Protein AF-A0A970WS02-F1 (afdb_monomer_lite)

pLDDT: mean 88.65, std 15.15, range [30.95, 98.5]

Structure (mmCIF, N/CA/C/O backbone):
data_AF-A0A970WS02-F1
#
_entry.id   AF-A0A970WS02-F1
#
loop_
_atom_site.group_PDB
_atom_site.id
_atom_site.type_symbol
_atom_site.label_atom_id
_atom_site.label_alt_id
_atom_site.label_comp_id
_atom_site.label_asym_id
_atom_site.label_entity_id
_atom_site.label_seq_id
_atom_site.pdbx_PDB_ins_code
_atom_site.Cartn_x
_atom_site.Cartn_y
_atom_site.Cartn_z
_atom_site.occupancy
_atom_site.B_iso_or_equiv
_atom_site.auth_seq_id
_atom_site.auth_comp_id
_atom_site.auth_asym_id
_atom_site.auth_atom_id
_atom_site.pdbx_PDB_model_num
ATOM 1 N N . MET A 1 1 ? -17.802 74.915 46.750 1.00 38.34 1 MET A N 1
ATOM 2 C CA . MET A 1 1 ? -18.666 73.767 47.104 1.00 38.34 1 MET A CA 1
ATOM 3 C C . MET A 1 1 ? -19.273 73.270 45.808 1.00 38.34 1 MET A C 1
ATOM 5 O O . MET A 1 1 ? -19.799 74.114 45.092 1.00 38.34 1 MET A O 1
ATOM 9 N N . SER A 1 2 ? -19.144 71.961 45.538 1.00 33.47 2 SER A N 1
ATOM 10 C CA . SER A 1 2 ? -19.382 71.282 44.240 1.00 33.47 2 SER A CA 1
ATOM 11 C C . SER A 1 2 ? -18.296 71.628 43.207 1.00 33.47 2 SER A C 1
ATOM 13 O O . SER A 1 2 ? -17.908 72.787 43.139 1.00 33.47 2 SER A O 1
ATOM 15 N N . THR A 1 3 ? -17.687 70.744 42.420 1.00 33.03 3 THR A N 1
ATOM 16 C CA . THR A 1 3 ? -17.730 69.300 42.091 1.00 33.03 3 THR A CA 1
ATOM 17 C C . THR A 1 3 ? -16.251 68.905 41.815 1.00 33.03 3 THR A C 1
ATOM 19 O O . THR A 1 3 ? -15.410 69.791 41.722 1.00 33.03 3 THR A O 1
ATOM 22 N N . GLU A 1 4 ? -15.736 67.679 41.825 1.00 31.67 4 GLU A N 1
ATOM 23 C CA . GLU A 1 4 ? -16.070 66.444 41.115 1.00 31.67 4 GLU A CA 1
ATOM 24 C C . GLU A 1 4 ? -15.105 65.387 41.692 1.00 31.67 4 GLU A C 1
ATOM 26 O O . GLU A 1 4 ? -13.909 65.648 41.813 1.00 31.67 4 GLU A O 1
ATOM 31 N N . ASN A 1 5 ? -15.611 64.221 42.093 1.00 33.34 5 ASN A N 1
ATOM 32 C CA . ASN A 1 5 ? -14.784 63.107 42.552 1.00 33.34 5 ASN A CA 1
ATOM 33 C C . ASN A 1 5 ? -14.716 62.104 41.394 1.00 33.34 5 ASN A C 1
ATOM 35 O O . ASN A 1 5 ? -15.700 61.417 41.113 1.00 33.34 5 ASN A O 1
ATOM 39 N N . GLU A 1 6 ? -13.591 62.085 40.682 1.00 33.50 6 GLU A N 1
ATOM 40 C CA . GLU A 1 6 ? -13.318 61.150 39.591 1.00 33.50 6 GLU A CA 1
ATOM 41 C C . GLU A 1 6 ? -13.216 59.721 40.142 1.00 33.50 6 GLU A C 1
ATOM 43 O O . GLU A 1 6 ? -12.263 59.340 40.823 1.00 33.50 6 GLU A O 1
ATOM 48 N N . VAL A 1 7 ? -14.228 58.912 39.830 1.00 41.19 7 VAL A N 1
ATOM 49 C CA . VAL A 1 7 ? -14.202 57.457 39.982 1.00 41.19 7 VAL A CA 1
ATOM 50 C C . VAL A 1 7 ? -13.336 56.899 38.853 1.00 41.19 7 VAL A C 1
ATOM 52 O O . VAL A 1 7 ? -13.828 56.600 37.766 1.00 41.19 7 VAL A O 1
ATOM 55 N N . SER A 1 8 ? -12.032 56.768 39.099 1.00 32.53 8 SER A N 1
ATOM 56 C CA . SER A 1 8 ? -11.153 56.030 38.191 1.00 32.53 8 SER A CA 1
ATOM 57 C C . SER A 1 8 ? -11.330 54.532 38.435 1.00 32.53 8 SER A C 1
ATOM 59 O O . SER A 1 8 ? -10.834 53.953 39.401 1.00 32.53 8 SER A O 1
ATOM 61 N N . THR A 1 9 ? -12.145 53.937 37.568 1.00 35.31 9 THR A N 1
ATOM 62 C CA . THR A 1 9 ? -12.425 52.506 37.477 1.00 35.31 9 THR A CA 1
ATOM 63 C C . THR A 1 9 ? -11.183 51.808 36.932 1.00 35.31 9 THR A C 1
ATOM 65 O O . THR A 1 9 ? -10.916 51.847 35.732 1.00 35.31 9 THR A O 1
ATOM 68 N N . THR A 1 10 ? -10.404 51.174 37.808 1.00 33.91 10 THR A N 1
ATOM 69 C CA . THR A 1 10 ? -9.276 50.331 37.406 1.00 33.91 10 THR A CA 1
ATOM 70 C C . THR A 1 10 ? -9.821 49.067 36.743 1.00 33.91 10 THR A C 1
ATOM 72 O O . THR A 1 10 ? -10.244 48.127 37.415 1.00 33.91 10 THR A O 1
ATOM 75 N N . ALA A 1 11 ? -9.855 49.053 35.411 1.00 36.38 11 ALA A N 1
ATOM 76 C CA . ALA A 1 11 ? -10.110 47.855 34.627 1.00 36.38 11 ALA A CA 1
ATOM 77 C C . ALA A 1 11 ? -8.977 46.847 34.886 1.00 36.38 11 ALA A C 1
ATOM 79 O O . ALA A 1 11 ? -7.859 47.008 34.399 1.00 36.38 11 ALA A O 1
ATOM 80 N N . VAL A 1 12 ? -9.256 45.836 35.711 1.00 43.62 12 VAL A N 1
ATOM 81 C CA . VAL A 1 12 ? -8.366 44.695 35.941 1.00 43.62 12 VAL A CA 1
ATOM 82 C C . VAL A 1 12 ? -8.321 43.895 34.641 1.00 43.62 12 VAL A C 1
ATOM 84 O O . VAL A 1 12 ? -9.313 43.286 34.247 1.00 43.62 12 VAL A O 1
ATOM 87 N N . LEU A 1 13 ? -7.184 43.958 33.947 1.00 41.69 13 LEU A N 1
ATOM 88 C CA . LEU A 1 13 ? -6.866 43.085 32.818 1.00 41.69 13 LEU A CA 1
ATOM 89 C C . LEU A 1 13 ? -7.064 41.618 33.249 1.00 41.69 13 LEU A C 1
ATOM 91 O O . LEU A 1 13 ? -6.634 4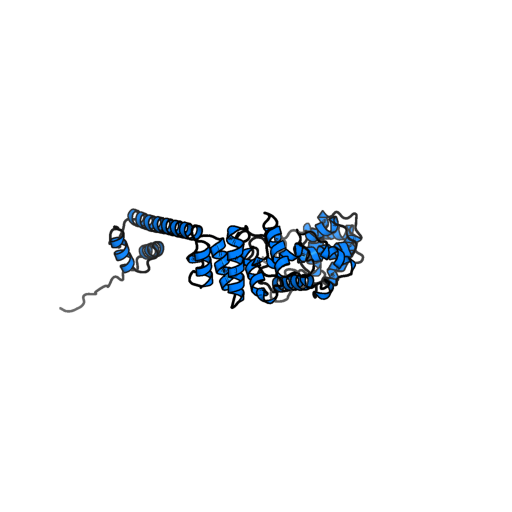1.273 34.353 1.00 41.69 13 LEU A O 1
ATOM 95 N N . PRO A 1 14 ? -7.698 40.760 32.429 1.00 49.62 14 PRO A N 1
ATOM 96 C CA . PRO A 1 14 ? -7.821 39.341 32.739 1.00 49.62 14 PRO A CA 1
ATOM 97 C C . PRO A 1 14 ? -6.433 38.747 32.985 1.00 49.62 14 PRO A C 1
ATOM 99 O O . PRO A 1 14 ? -5.504 38.964 32.206 1.00 49.62 14 PRO A O 1
ATOM 102 N N . ASP A 1 15 ? -6.286 38.056 34.111 1.00 69.50 15 ASP A N 1
ATOM 103 C CA . ASP A 1 15 ? -5.044 37.435 34.558 1.00 69.50 15 ASP A CA 1
ATOM 104 C C . ASP A 1 15 ? -4.675 36.301 33.582 1.00 69.50 15 ASP A C 1
ATOM 106 O O . ASP A 1 15 ? -5.146 35.173 33.715 1.00 69.50 15 ASP A O 1
ATOM 110 N N . LEU A 1 16 ? -3.887 36.617 32.548 1.00 74.94 16 LEU A N 1
ATOM 111 C CA . LEU A 1 16 ? -3.537 35.713 31.441 1.00 74.94 16 LEU A CA 1
ATOM 112 C C . LEU A 1 16 ? -2.953 34.377 31.948 1.00 74.94 16 LEU A C 1
ATOM 114 O O . LEU A 1 16 ? -3.230 33.312 31.402 1.00 74.94 16 LEU A O 1
ATOM 118 N N . GLU A 1 17 ? -2.207 34.416 33.059 1.00 78.50 17 GLU A N 1
ATOM 119 C CA . GLU A 1 17 ? -1.675 33.219 33.721 1.00 78.50 17 GLU A CA 1
ATOM 120 C C . GLU A 1 17 ? -2.767 32.320 34.318 1.00 78.50 17 GLU A C 1
ATOM 122 O O . GLU A 1 17 ? -2.611 31.095 34.395 1.00 78.50 17 GLU A O 1
ATOM 127 N N . LEU A 1 18 ? -3.862 32.913 34.802 1.00 81.25 18 LEU A N 1
ATOM 128 C CA . LEU A 1 18 ? -5.008 32.169 35.306 1.00 81.25 18 LEU A CA 1
ATOM 129 C C . LEU A 1 18 ? -5.745 31.503 34.146 1.00 81.25 18 LEU A C 1
ATOM 131 O O . LEU A 1 18 ? -6.070 30.327 34.262 1.00 81.25 18 LEU A O 1
ATOM 135 N N . GLU A 1 19 ? -5.946 32.199 33.027 1.00 83.81 19 GLU A N 1
ATOM 136 C CA . GLU A 1 19 ? -6.573 31.632 31.825 1.00 83.81 19 GLU A CA 1
ATOM 137 C C . GLU A 1 19 ? -5.774 30.444 31.264 1.00 83.81 19 GLU A C 1
ATOM 139 O O . GLU A 1 19 ? -6.343 29.376 31.018 1.00 83.81 19 GLU A O 1
ATOM 144 N N . GLU A 1 20 ? -4.447 30.564 31.163 1.00 84.75 20 GLU A N 1
ATOM 145 C CA . GLU A 1 20 ? -3.571 29.452 30.767 1.00 84.75 20 GLU A CA 1
ATOM 146 C C . GLU A 1 20 ? -3.665 28.261 31.736 1.00 84.75 20 GLU A C 1
ATOM 148 O O . GLU A 1 20 ? -3.685 27.093 31.325 1.00 84.75 20 GLU A O 1
ATOM 153 N N . HIS A 1 21 ? -3.755 28.530 33.043 1.00 86.94 21 HIS A N 1
ATOM 154 C CA . HIS A 1 21 ? -3.923 27.483 34.050 1.00 86.94 21 HIS A CA 1
ATOM 155 C C . HIS A 1 21 ? -5.283 26.790 33.928 1.00 86.94 21 HIS A C 1
ATOM 157 O O . HIS A 1 21 ? -5.325 25.557 33.916 1.00 86.94 21 HIS A O 1
ATOM 163 N N . LEU A 1 22 ? -6.374 27.546 33.776 1.00 87.62 22 LEU A N 1
ATOM 164 C CA . LEU A 1 22 ? -7.725 27.018 33.552 1.00 87.62 22 LEU A CA 1
ATOM 165 C C . LEU A 1 22 ? -7.759 26.102 32.323 1.00 87.62 22 LEU A C 1
ATOM 167 O O . LEU A 1 22 ? -8.179 24.943 32.428 1.00 87.62 22 LEU A O 1
ATOM 171 N N . ALA A 1 23 ? -7.194 26.564 31.205 1.00 86.94 23 ALA A N 1
ATOM 172 C CA . ALA A 1 23 ? -7.066 25.778 29.984 1.00 86.94 23 ALA A CA 1
ATOM 173 C C . ALA A 1 23 ? -6.269 24.481 30.217 1.00 86.94 23 ALA A C 1
ATOM 175 O O . ALA A 1 23 ? -6.668 23.409 29.756 1.00 86.94 23 ALA A O 1
ATOM 176 N N . SER A 1 24 ? -5.189 24.525 31.009 1.00 85.56 24 SER A N 1
ATOM 177 C CA . SER A 1 24 ? -4.391 23.332 31.336 1.00 85.56 24 SER A CA 1
ATOM 178 C C . SER A 1 24 ? -5.179 22.268 32.122 1.00 85.56 24 SER A C 1
ATOM 180 O O . SER A 1 24 ? -4.983 21.059 31.922 1.00 85.56 24 SER A O 1
ATOM 182 N N . LEU A 1 25 ? -6.119 22.698 32.971 1.00 86.75 25 LEU A N 1
ATOM 183 C CA . LEU A 1 25 ? -7.031 21.821 33.708 1.00 86.75 25 LEU A CA 1
ATOM 184 C C . LEU A 1 25 ? -8.198 21.328 32.831 1.00 86.75 25 LEU A C 1
ATOM 186 O O . LEU A 1 25 ? -8.799 20.297 33.142 1.00 86.75 25 LEU A O 1
ATOM 190 N N . GLY A 1 26 ? -8.443 21.980 31.689 1.00 84.88 26 GLY A N 1
ATOM 191 C CA . GLY A 1 26 ? -9.572 21.723 30.791 1.00 84.88 26 GLY A CA 1
ATOM 192 C C . GLY A 1 26 ? -10.861 22.406 31.248 1.00 84.88 26 GLY A C 1
ATOM 193 O O . GLY A 1 26 ? -11.935 21.843 31.059 1.00 84.88 26 GLY A O 1
ATOM 194 N N . LEU A 1 27 ? -10.743 23.561 31.904 1.00 89.00 27 LEU A N 1
ATOM 195 C CA . LEU A 1 27 ? -11.852 24.374 32.400 1.00 89.00 27 LEU A CA 1
ATOM 196 C C . LEU A 1 27 ? -11.889 25.684 31.613 1.00 89.00 27 LEU A C 1
ATOM 198 O O . LEU A 1 27 ? -10.837 26.221 31.268 1.00 89.00 27 LEU A O 1
ATOM 202 N N . ALA A 1 28 ? -13.086 26.184 31.324 1.00 84.25 28 ALA A N 1
ATOM 203 C CA . ALA A 1 28 ? -13.278 27.384 30.519 1.00 84.25 28 ALA A CA 1
ATOM 204 C C . ALA A 1 28 ? -13.518 28.631 31.378 1.00 84.25 28 ALA A C 1
ATOM 206 O O . ALA A 1 28 ? -13.227 29.740 30.937 1.00 84.25 28 ALA A O 1
ATOM 207 N N . THR A 1 29 ? -14.038 28.470 32.600 1.00 88.25 29 THR A N 1
ATOM 208 C CA . THR A 1 29 ? -14.418 29.604 33.454 1.00 88.25 29 THR A CA 1
ATOM 209 C C . THR A 1 29 ? -13.832 29.521 34.864 1.00 88.25 29 THR A C 1
ATOM 211 O O . THR A 1 29 ? -13.531 28.450 35.400 1.00 88.25 29 THR A O 1
ATOM 214 N N . VAL A 1 30 ? -13.690 30.684 35.507 1.00 85.31 30 VAL A N 1
ATOM 215 C CA . VAL A 1 30 ? -13.264 30.778 36.915 1.00 85.31 30 VAL A CA 1
ATOM 216 C C . VAL A 1 30 ? -14.296 30.120 37.842 1.00 85.31 30 VAL A C 1
ATOM 218 O O . VAL A 1 30 ? -13.933 29.487 38.833 1.00 85.31 30 VAL A O 1
ATOM 221 N N . GLU A 1 31 ? -15.581 30.206 37.502 1.00 85.69 31 GLU A N 1
ATOM 222 C CA . GLU A 1 31 ? -16.678 29.564 38.233 1.00 85.69 31 GLU A CA 1
ATOM 223 C C . GLU A 1 31 ? -16.537 28.035 38.218 1.00 85.69 31 GLU A C 1
ATOM 225 O O . GLU A 1 31 ? -16.540 27.403 39.279 1.00 85.69 31 GLU A O 1
ATOM 230 N N . GLU A 1 32 ? -16.287 27.441 37.046 1.00 87.31 32 GLU A N 1
ATOM 231 C CA . GLU A 1 32 ? -15.987 26.009 36.908 1.00 87.31 32 GLU A CA 1
ATOM 232 C C . GLU A 1 32 ? -14.773 25.597 37.741 1.00 87.31 32 GLU A C 1
ATOM 234 O O . GLU A 1 32 ? -14.774 24.546 38.385 1.00 87.31 32 GLU A O 1
ATOM 239 N N . TYR A 1 33 ? -13.745 26.439 37.778 1.00 87.31 33 TYR A N 1
ATOM 240 C CA . TYR A 1 33 ? -12.536 26.185 38.547 1.00 87.31 33 TYR A CA 1
ATOM 241 C C . TYR A 1 33 ? -12.726 26.250 40.052 1.00 87.31 33 TYR A C 1
ATOM 243 O O . TYR A 1 33 ? -12.229 25.371 40.759 1.00 87.31 33 TYR A O 1
ATOM 251 N N . THR A 1 34 ? -13.474 27.225 40.564 1.00 87.19 34 THR A N 1
ATOM 252 C CA . THR A 1 34 ? -13.791 27.276 41.998 1.00 87.19 34 THR A CA 1
ATOM 253 C C . THR A 1 34 ? -14.608 26.057 42.429 1.00 87.19 34 THR A C 1
ATOM 255 O O . THR A 1 34 ? -14.277 25.428 43.440 1.00 87.19 34 THR A O 1
ATOM 258 N N . ALA A 1 35 ? -15.596 25.647 41.625 1.00 88.44 35 ALA A N 1
ATOM 259 C CA . ALA A 1 35 ? -16.383 24.439 41.858 1.00 88.44 35 ALA A CA 1
ATOM 260 C C . ALA A 1 35 ? -15.527 23.160 41.788 1.00 88.44 35 ALA A C 1
ATOM 262 O O . ALA A 1 35 ? -15.639 22.280 42.648 1.00 88.44 35 ALA A O 1
ATOM 263 N N . TRP A 1 36 ? -14.631 23.064 40.802 1.00 91.06 36 TRP A N 1
ATOM 264 C CA . TRP A 1 36 ? -13.692 21.953 40.650 1.00 91.06 36 TRP A CA 1
ATOM 265 C C . TRP A 1 36 ? -12.744 21.848 41.851 1.00 91.06 36 TRP A C 1
ATOM 267 O O . TRP A 1 36 ? -12.572 20.765 42.415 1.00 91.06 36 TRP A O 1
ATOM 277 N N . CYS A 1 37 ? -12.191 22.974 42.305 1.00 89.12 37 CYS A N 1
ATOM 278 C CA . CYS A 1 37 ? -11.323 23.018 43.477 1.00 89.12 37 CYS A CA 1
ATOM 279 C C . CYS A 1 37 ? -12.050 22.538 44.734 1.00 89.12 37 CYS A C 1
ATOM 281 O O . CYS A 1 37 ? -11.538 21.662 45.430 1.00 89.12 37 CYS A O 1
ATOM 283 N N . ALA A 1 38 ? -13.264 23.042 44.981 1.00 89.19 38 ALA A N 1
ATOM 284 C CA . ALA A 1 38 ? -14.087 22.625 46.114 1.00 89.19 38 ALA A CA 1
ATOM 285 C C . ALA A 1 38 ? -14.382 21.115 46.085 1.00 89.19 38 ALA A C 1
ATOM 287 O O . ALA A 1 38 ? -14.258 20.433 47.101 1.00 89.19 38 ALA A 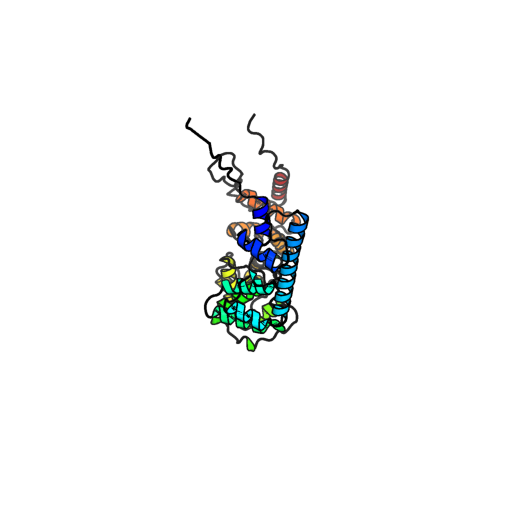O 1
ATOM 288 N N . LYS A 1 39 ? -14.709 20.573 44.905 1.00 90.38 39 LYS A N 1
ATOM 289 C CA . LYS A 1 39 ? -15.007 19.148 44.709 1.00 90.38 39 LYS A CA 1
ATOM 290 C C . LYS A 1 39 ? -13.797 18.237 44.935 1.00 90.38 39 LYS A C 1
ATOM 292 O O . LYS A 1 39 ? -13.963 17.107 45.389 1.00 90.38 39 LYS A O 1
ATOM 297 N N . HIS A 1 40 ? -12.597 18.705 44.601 1.00 85.62 40 HIS A N 1
ATOM 298 C CA . HIS A 1 40 ? -11.368 17.908 44.641 1.00 85.62 40 HIS A CA 1
ATOM 299 C C . HIS A 1 40 ? -10.459 18.221 45.841 1.00 85.62 40 HIS A C 1
ATOM 301 O O . HIS A 1 40 ? -9.367 17.664 45.938 1.00 85.62 40 HIS A O 1
ATOM 307 N N . GLY A 1 41 ? -10.925 19.054 46.780 1.00 87.88 41 GLY A N 1
ATOM 308 C CA . GLY A 1 41 ? -10.222 19.361 48.030 1.00 87.88 41 GLY A CA 1
ATOM 309 C C . GLY A 1 41 ? -9.080 20.372 47.887 1.00 87.88 41 GLY A C 1
ATOM 310 O O . GLY A 1 41 ? -8.194 20.415 48.739 1.00 87.88 41 GLY A O 1
ATOM 311 N N . PHE A 1 42 ? -9.081 21.177 46.823 1.00 89.75 42 PHE A N 1
ATOM 312 C CA . PHE A 1 42 ? -8.147 22.287 46.627 1.00 89.75 42 PHE A CA 1
ATOM 313 C C . PHE A 1 42 ? -8.739 23.606 47.144 1.00 89.75 42 PHE A C 1
ATOM 315 O O . PHE A 1 42 ? -9.953 23.765 47.259 1.00 89.75 42 PHE A O 1
ATOM 322 N N . SER A 1 43 ? -7.875 24.585 47.429 1.00 85.75 43 SER A N 1
ATOM 323 C CA . SER A 1 43 ? -8.307 25.944 47.791 1.00 85.75 43 SER A CA 1
ATOM 324 C C . SER A 1 43 ? -9.191 26.548 46.693 1.00 85.75 43 SER A C 1
ATOM 326 O O . SER A 1 43 ? -8.885 26.407 45.513 1.00 85.75 43 SER A O 1
ATOM 328 N N . THR A 1 44 ? -10.261 27.250 47.060 1.00 85.69 44 THR A N 1
ATOM 329 C CA . THR A 1 44 ? -11.182 27.905 46.112 1.00 85.69 44 THR A CA 1
ATOM 330 C C . THR A 1 44 ? -10.738 29.309 45.696 1.00 85.69 44 THR A C 1
ATOM 332 O O . THR A 1 44 ? -11.400 29.941 44.882 1.00 85.69 44 THR A O 1
ATOM 335 N N . ARG A 1 45 ? -9.623 29.823 46.234 1.00 82.38 45 ARG A N 1
ATOM 336 C CA . ARG A 1 45 ? -9.094 31.151 45.873 1.00 82.38 45 ARG A CA 1
ATOM 337 C C . ARG A 1 45 ? -8.538 31.148 44.444 1.00 82.38 45 ARG A C 1
ATOM 339 O O . ARG A 1 45 ? -7.842 30.206 44.074 1.00 82.38 45 ARG A O 1
ATOM 346 N N . ALA A 1 46 ? -8.806 32.204 43.673 1.00 72.31 46 ALA A N 1
ATOM 347 C CA . ALA A 1 46 ? -8.268 32.371 42.317 1.00 72.31 46 ALA A CA 1
ATOM 348 C C . ALA A 1 46 ? -6.743 32.602 42.329 1.00 72.31 46 ALA A C 1
ATOM 350 O O . ALA A 1 46 ? -6.001 31.980 41.565 1.00 72.31 46 ALA A O 1
ATOM 351 N N . GLU A 1 47 ? -6.267 33.410 43.278 1.00 77.12 47 GLU A N 1
ATOM 352 C CA . GLU A 1 47 ? -4.843 33.606 43.542 1.00 77.12 47 GLU A CA 1
ATOM 353 C C . GLU A 1 47 ? -4.273 32.416 44.322 1.00 77.12 47 GLU A C 1
ATOM 355 O O . GLU A 1 47 ? -4.600 32.181 45.492 1.00 77.12 47 GLU A O 1
ATOM 360 N N . LYS A 1 48 ? -3.398 31.649 43.668 1.00 81.19 48 LYS A N 1
ATOM 361 C CA . LYS A 1 48 ? -2.709 30.502 44.265 1.00 81.19 48 LYS A CA 1
ATOM 362 C C . LYS A 1 48 ? -1.219 30.593 44.039 1.00 81.19 48 LYS A C 1
ATOM 364 O O . LYS A 1 48 ? -0.755 31.052 42.999 1.00 81.19 48 LYS A O 1
ATOM 369 N N . ARG A 1 49 ? -0.461 30.067 45.000 1.00 84.50 49 ARG A N 1
ATOM 370 C CA . ARG A 1 49 ? 0.977 29.886 44.822 1.00 84.50 49 ARG A CA 1
ATOM 371 C C . ARG A 1 49 ? 1.218 28.888 43.695 1.00 84.50 49 ARG A C 1
ATOM 373 O O . ARG A 1 49 ? 0.486 27.908 43.551 1.00 84.50 49 ARG A O 1
ATOM 380 N N . TRP A 1 50 ? 2.305 29.094 42.960 1.00 81.88 50 TRP A N 1
ATOM 381 C CA . TRP A 1 50 ? 2.741 28.207 41.880 1.00 81.88 50 TRP A CA 1
ATOM 382 C C . TRP A 1 50 ? 2.730 26.717 42.276 1.00 81.88 50 TRP A C 1
ATOM 384 O O . TRP A 1 50 ? 2.282 25.873 41.504 1.00 81.88 50 TRP A O 1
ATOM 394 N N . LEU A 1 51 ? 3.144 26.391 43.508 1.00 84.75 51 LEU A N 1
ATOM 395 C CA . LEU A 1 51 ? 3.173 25.013 44.009 1.00 84.75 51 LEU A CA 1
ATOM 396 C C . LEU A 1 51 ? 1.776 24.368 44.070 1.00 84.75 51 LEU A C 1
ATOM 398 O O . LEU A 1 51 ? 1.642 23.174 43.804 1.00 84.75 51 LEU A O 1
ATOM 402 N N . ASP A 1 52 ? 0.737 25.138 44.392 1.00 85.06 52 ASP A N 1
ATOM 403 C CA . ASP A 1 52 ? -0.637 24.637 44.453 1.00 85.06 52 ASP A CA 1
ATOM 404 C C . ASP A 1 52 ? -1.203 24.437 43.038 1.00 85.06 52 ASP A C 1
ATOM 406 O O . ASP A 1 52 ? -1.717 23.357 42.743 1.00 85.06 52 ASP A O 1
ATOM 410 N N . ARG A 1 53 ? -0.950 25.379 42.111 1.00 86.56 53 ARG A N 1
ATOM 411 C CA . ARG A 1 53 ? -1.248 25.200 40.673 1.00 86.56 53 ARG A CA 1
ATOM 412 C C . ARG A 1 53 ? -0.528 23.968 40.089 1.00 86.56 53 ARG A C 1
ATOM 414 O O . ARG A 1 53 ? -1.078 23.250 39.256 1.00 86.56 53 ARG A O 1
ATOM 421 N N . CYS A 1 54 ? 0.697 23.663 40.529 1.00 85.12 54 CYS A N 1
ATOM 422 C CA . CYS A 1 54 ? 1.412 22.435 40.149 1.00 85.12 54 CYS A CA 1
ATOM 423 C C . CYS A 1 54 ? 0.733 21.157 40.664 1.00 85.12 54 CYS A C 1
ATOM 425 O O . CYS A 1 54 ? 0.622 20.190 39.910 1.00 85.12 54 CYS A O 1
ATOM 427 N N . LYS A 1 55 ? 0.249 21.139 41.914 1.00 88.19 55 LYS A N 1
ATOM 428 C CA . LYS A 1 55 ? -0.494 19.991 42.469 1.00 88.19 55 LYS A CA 1
ATOM 429 C C . LYS A 1 55 ? -1.803 19.744 41.725 1.00 88.19 55 LYS A C 1
ATOM 431 O O . LYS A 1 55 ? -2.149 18.594 41.480 1.00 88.19 55 LYS A O 1
ATOM 436 N N . GLU A 1 56 ? -2.499 20.805 41.335 1.00 91.62 56 GLU A N 1
ATOM 437 C CA . GLU A 1 56 ? -3.744 20.723 40.562 1.00 91.62 56 GLU A CA 1
ATOM 438 C C . GLU A 1 56 ? -3.503 20.139 39.171 1.00 91.62 56 GLU A C 1
ATOM 440 O O . GLU A 1 56 ? -4.162 19.172 38.784 1.00 91.62 56 GLU A O 1
ATOM 445 N N . ARG A 1 57 ? -2.488 20.644 38.456 1.00 89.25 57 ARG A N 1
ATOM 446 C CA . ARG A 1 57 ? -2.062 20.088 37.162 1.00 89.25 57 ARG A CA 1
ATOM 447 C C . ARG A 1 57 ? -1.655 18.622 37.288 1.00 89.25 57 ARG A C 1
ATOM 449 O O . ARG A 1 57 ? -2.058 17.798 36.470 1.00 89.25 57 ARG A O 1
ATOM 456 N N . TYR A 1 58 ? -0.916 18.272 38.342 1.00 89.12 58 TYR A N 1
ATOM 457 C CA . TYR A 1 58 ? -0.542 16.888 38.627 1.00 89.12 58 TYR A CA 1
ATOM 458 C C . TYR A 1 58 ? -1.759 15.998 38.905 1.00 89.12 58 TYR A C 1
ATOM 460 O O . TYR A 1 58 ? -1.825 14.876 38.404 1.00 89.12 58 TYR A O 1
ATOM 468 N N . TYR A 1 59 ? -2.741 16.492 39.662 1.00 91.00 59 TYR A N 1
ATOM 469 C CA . TYR A 1 59 ? -3.982 15.777 39.942 1.00 91.00 59 TYR A CA 1
ATOM 470 C C . TYR A 1 59 ? -4.771 15.508 38.658 1.00 91.00 59 TYR A C 1
ATOM 472 O O . TYR A 1 59 ? -5.117 14.357 38.390 1.00 91.00 59 TYR A O 1
ATOM 480 N N . VAL A 1 60 ? -4.987 16.529 37.820 1.00 88.94 60 VAL A N 1
ATOM 481 C CA . VAL A 1 60 ? -5.656 16.366 36.519 1.00 88.94 60 VAL A CA 1
ATOM 482 C C . VAL A 1 60 ? -4.890 15.385 35.635 1.00 88.94 60 VAL A C 1
ATOM 484 O O . VAL A 1 60 ? -5.495 14.470 35.076 1.00 88.94 60 VAL A O 1
ATOM 487 N N . ALA A 1 61 ? -3.563 15.507 35.552 1.00 85.50 61 ALA A N 1
ATOM 488 C CA . ALA A 1 61 ? -2.730 14.591 34.779 1.00 85.50 61 ALA A CA 1
ATOM 489 C C . ALA A 1 61 ? -2.851 13.140 35.281 1.00 85.50 61 ALA A C 1
ATOM 491 O O . ALA A 1 61 ? -3.100 12.236 34.483 1.00 85.50 61 ALA A O 1
ATOM 492 N N . GLN A 1 62 ? -2.759 12.900 36.595 1.00 88.38 62 GLN A N 1
ATOM 493 C CA . GLN A 1 62 ? -2.946 11.567 37.179 1.00 88.38 62 GLN A CA 1
ATOM 494 C C . GLN A 1 62 ? -4.342 11.003 36.909 1.00 88.38 62 GLN A C 1
ATOM 496 O O . GLN A 1 62 ? -4.468 9.828 36.558 1.00 88.38 62 GLN A O 1
ATOM 501 N N . HIS A 1 63 ? -5.388 11.815 37.061 1.00 86.44 63 HIS A N 1
ATOM 502 C CA . HIS A 1 63 ? -6.757 11.396 36.786 1.00 86.44 63 HIS A CA 1
ATOM 503 C C . HIS A 1 63 ? -6.955 11.051 35.306 1.00 86.44 63 HIS A C 1
ATOM 505 O O . HIS A 1 63 ? -7.515 9.993 35.015 1.00 86.44 63 HIS A O 1
ATOM 511 N N . ARG A 1 64 ? -6.418 11.856 34.377 1.00 86.25 64 ARG A N 1
ATOM 512 C CA . ARG A 1 64 ? -6.419 11.560 32.934 1.00 86.25 64 ARG A CA 1
ATOM 513 C C . ARG A 1 64 ? -5.683 10.252 32.632 1.00 86.25 64 ARG A C 1
ATOM 515 O O . ARG A 1 64 ? -6.217 9.410 31.915 1.00 86.25 64 ARG A O 1
ATOM 522 N N . ILE A 1 65 ? -4.504 10.028 33.220 1.00 82.50 65 ILE A N 1
ATOM 523 C CA . ILE A 1 65 ? -3.740 8.779 33.049 1.00 82.50 65 ILE A CA 1
ATOM 524 C C . ILE A 1 65 ? -4.538 7.576 33.570 1.00 82.50 65 ILE A C 1
ATOM 526 O O . ILE A 1 65 ? -4.668 6.576 32.865 1.00 82.50 65 ILE A O 1
ATOM 530 N N . ARG A 1 66 ? -5.111 7.662 34.779 1.00 88.38 66 ARG A N 1
ATOM 531 C CA . ARG A 1 66 ? -5.928 6.583 35.364 1.00 88.38 66 ARG A CA 1
ATOM 532 C C . ARG A 1 66 ? -7.170 6.288 34.527 1.00 88.38 66 ARG A C 1
ATOM 534 O O . ARG A 1 66 ? -7.461 5.117 34.295 1.00 88.38 66 ARG A O 1
ATOM 541 N N . ALA A 1 67 ? -7.863 7.322 34.053 1.00 85.38 67 ALA A N 1
ATOM 542 C CA . ALA A 1 67 ? -9.015 7.178 33.170 1.00 85.38 67 ALA A CA 1
ATOM 543 C C . ALA A 1 67 ? -8.622 6.483 31.857 1.00 85.38 67 ALA A C 1
ATOM 545 O O . ALA A 1 67 ? -9.228 5.474 31.504 1.00 85.38 67 ALA A O 1
ATOM 546 N N . ARG A 1 68 ? -7.539 6.921 31.194 1.00 86.44 68 ARG A N 1
ATOM 547 C CA . ARG A 1 68 ? -7.036 6.269 29.970 1.00 86.44 68 ARG A CA 1
ATOM 548 C C . ARG A 1 68 ? -6.625 4.814 30.208 1.00 86.44 68 ARG A C 1
ATOM 550 O O . ARG A 1 68 ? -6.941 3.951 29.395 1.00 86.44 68 ARG A O 1
ATOM 557 N N . LEU A 1 69 ? -5.967 4.504 31.328 1.00 86.62 69 LEU A N 1
ATOM 558 C CA . LEU A 1 69 ? -5.623 3.121 31.688 1.00 86.62 69 LEU A CA 1
ATOM 559 C C . LEU A 1 69 ? -6.870 2.256 31.922 1.00 86.62 69 LEU A C 1
ATOM 561 O O . LEU A 1 69 ? -6.891 1.090 31.521 1.00 86.62 69 LEU A O 1
ATOM 565 N N . ALA A 1 70 ? -7.910 2.809 32.550 1.00 86.25 70 ALA A N 1
ATOM 566 C CA . ALA A 1 70 ? -9.181 2.121 32.748 1.00 86.25 70 ALA A CA 1
ATOM 567 C C . ALA A 1 70 ? -9.898 1.856 31.413 1.00 86.25 70 ALA A C 1
ATOM 569 O O . ALA A 1 70 ? -10.305 0.714 31.182 1.00 86.25 70 ALA A O 1
ATOM 570 N N . CYS A 1 71 ? -9.969 2.851 30.516 1.00 86.25 71 CYS A N 1
ATOM 571 C CA . CYS A 1 71 ? -10.502 2.689 29.158 1.00 86.25 71 CYS A CA 1
ATOM 572 C C . CYS A 1 71 ? -9.755 1.586 28.407 1.00 86.25 71 CYS A C 1
ATOM 574 O O . CYS A 1 71 ? -10.372 0.611 27.982 1.00 86.25 71 CYS A O 1
ATOM 576 N N . ARG A 1 72 ? -8.417 1.648 28.371 1.00 88.38 72 ARG A N 1
ATOM 577 C CA . ARG A 1 72 ? -7.579 0.618 27.740 1.00 88.38 72 ARG A CA 1
ATOM 578 C C . ARG A 1 72 ? -7.877 -0.778 28.282 1.00 88.38 72 ARG A C 1
ATOM 580 O O . ARG A 1 72 ? -8.050 -1.726 27.522 1.00 88.38 72 ARG A O 1
ATOM 587 N N . LYS A 1 73 ? -7.988 -0.916 29.607 1.00 86.25 73 LYS A N 1
ATOM 588 C CA . LYS A 1 73 ? -8.316 -2.192 30.260 1.00 86.25 73 LYS A CA 1
ATOM 589 C C . LYS A 1 73 ? -9.699 -2.705 29.854 1.00 86.25 73 LYS A C 1
ATOM 591 O O . LYS A 1 73 ? -9.870 -3.909 29.664 1.00 86.25 73 LYS A O 1
ATOM 596 N N . GLN A 1 74 ? -10.687 -1.822 29.751 1.00 87.00 74 GLN A N 1
ATOM 597 C CA . GLN A 1 74 ? -12.043 -2.174 29.337 1.00 87.00 74 GLN A CA 1
ATOM 598 C C . GLN A 1 74 ? -12.093 -2.602 27.868 1.00 87.00 74 GLN A C 1
ATOM 600 O O . GLN A 1 74 ? -12.688 -3.635 27.557 1.00 87.00 74 GLN A O 1
ATOM 605 N N . GLU A 1 75 ? -11.429 -1.856 26.987 1.00 88.94 75 GLU A N 1
ATOM 606 C CA . GLU A 1 75 ? -11.306 -2.181 25.568 1.00 88.94 75 GLU A CA 1
ATOM 607 C C . GLU A 1 75 ? -10.658 -3.559 25.359 1.00 88.94 75 GLU A C 1
ATOM 609 O O . GLU A 1 75 ? -11.159 -4.361 24.576 1.00 88.94 75 GLU A O 1
ATOM 614 N N . SER A 1 76 ? -9.585 -3.879 26.095 1.00 85.62 76 SER A N 1
ATOM 615 C CA . SER A 1 76 ? -8.929 -5.192 26.010 1.00 85.62 76 SER A CA 1
ATOM 616 C C . SER A 1 76 ? -9.782 -6.335 26.574 1.00 85.62 76 SER A C 1
ATOM 618 O O . SER A 1 76 ? -9.664 -7.469 26.116 1.00 85.62 76 SER A O 1
ATOM 620 N N . ARG A 1 77 ? -10.651 -6.069 27.560 1.00 89.31 77 ARG A N 1
ATOM 621 C CA . ARG A 1 77 ? -11.553 -7.083 28.142 1.00 89.31 77 ARG A CA 1
ATOM 622 C C . ARG A 1 77 ? -12.742 -7.407 27.246 1.00 89.31 77 ARG A C 1
ATOM 624 O O . ARG A 1 77 ? -13.189 -8.551 27.217 1.00 89.31 77 ARG A O 1
ATOM 631 N N . HIS A 1 78 ? -13.273 -6.412 26.540 1.00 91.56 78 HIS A N 1
ATOM 632 C CA . HIS A 1 78 ? -14.486 -6.560 25.738 1.00 91.56 78 HIS A CA 1
ATOM 633 C C . HIS A 1 78 ? -14.318 -6.027 24.310 1.00 91.56 78 HIS A C 1
ATOM 635 O O . HIS A 1 78 ? -15.146 -5.230 23.859 1.00 91.56 78 HIS A O 1
ATOM 641 N N . PRO A 1 79 ? -13.316 -6.508 23.551 1.00 92.56 79 PRO A N 1
ATOM 642 C CA . PRO A 1 79 ? -12.970 -5.926 22.258 1.00 92.56 79 PRO A CA 1
ATOM 643 C C . PRO A 1 79 ? -14.137 -6.019 21.264 1.00 92.56 79 PRO A C 1
ATOM 645 O O . PRO A 1 79 ? -14.465 -5.040 20.605 1.00 92.56 79 PRO A O 1
ATOM 648 N N . ARG A 1 80 ? -14.881 -7.138 21.241 1.00 95.00 80 ARG A N 1
ATOM 649 C CA . ARG A 1 80 ? -16.093 -7.285 20.408 1.00 95.00 80 ARG A CA 1
ATOM 650 C C . ARG A 1 80 ? -17.183 -6.263 20.733 1.00 95.00 80 ARG A C 1
ATOM 652 O O . ARG A 1 80 ? -17.878 -5.819 19.827 1.00 95.00 80 ARG A O 1
ATOM 659 N N . LYS A 1 81 ? -17.368 -5.917 22.013 1.00 94.69 81 LYS A N 1
ATOM 660 C CA . LYS A 1 81 ? -18.361 -4.912 22.417 1.00 94.69 81 LYS A CA 1
ATOM 661 C C . LYS A 1 81 ? -17.917 -3.535 21.938 1.00 94.69 81 LYS A C 1
ATOM 663 O O . LYS A 1 81 ? -18.724 -2.827 21.355 1.00 94.69 81 LYS A O 1
ATOM 668 N N . THR A 1 82 ? -16.643 -3.195 22.128 1.00 94.69 82 THR A N 1
ATOM 669 C CA . THR A 1 82 ? -16.078 -1.927 21.656 1.00 94.69 82 THR A CA 1
ATOM 670 C C . THR A 1 82 ? -16.207 -1.779 20.142 1.00 94.69 82 THR A C 1
ATOM 672 O O . THR A 1 82 ? -16.729 -0.769 19.691 1.00 94.69 82 THR A O 1
ATOM 675 N N . LEU A 1 83 ? -15.855 -2.806 19.360 1.00 95.88 83 LEU A N 1
ATOM 676 C CA . LEU A 1 83 ? -15.985 -2.780 17.895 1.00 95.88 83 LEU A CA 1
ATOM 677 C C . LEU A 1 83 ? -17.425 -2.534 17.427 1.00 95.88 83 LEU A C 1
ATOM 679 O O . LEU A 1 83 ? -17.638 -1.771 16.493 1.00 95.88 83 LEU A O 1
ATOM 683 N N . ARG A 1 84 ? -18.423 -3.128 18.094 1.00 96.56 84 ARG A N 1
ATOM 684 C CA . ARG A 1 84 ? -19.838 -2.871 17.774 1.00 96.56 84 ARG A CA 1
ATOM 685 C C . ARG A 1 84 ? -20.263 -1.438 18.086 1.00 96.56 84 ARG A C 1
ATOM 687 O O . ARG A 1 84 ? -21.011 -0.864 17.311 1.00 96.56 84 ARG A O 1
ATOM 694 N N . ARG A 1 85 ? -19.770 -0.860 19.185 1.00 95.94 85 ARG A N 1
ATOM 695 C CA . ARG A 1 85 ? -20.039 0.543 19.539 1.00 95.94 85 ARG A CA 1
ATOM 696 C C . ARG A 1 85 ? -19.409 1.513 18.539 1.00 95.94 85 ARG A C 1
ATOM 698 O O . ARG A 1 85 ? -20.054 2.478 18.154 1.00 95.94 85 ARG A O 1
ATOM 705 N N . ILE A 1 86 ? -18.193 1.214 18.071 1.00 95.88 86 ILE A N 1
ATOM 706 C CA . ILE A 1 86 ? -17.552 1.961 16.977 1.00 95.88 86 ILE A CA 1
ATOM 707 C C . ILE A 1 86 ? -18.410 1.866 15.707 1.00 95.88 86 ILE A C 1
ATOM 709 O O . ILE A 1 86 ? -18.735 2.883 15.104 1.00 95.88 86 ILE A O 1
ATOM 713 N N . ALA A 1 87 ? -18.839 0.658 15.325 1.00 95.50 87 ALA A N 1
ATOM 714 C CA . ALA A 1 87 ? -19.681 0.460 14.145 1.00 95.50 87 ALA A CA 1
ATOM 715 C C . ALA A 1 87 ? -21.036 1.189 14.239 1.00 95.50 87 ALA A C 1
ATOM 717 O O . ALA A 1 87 ? -21.541 1.668 13.225 1.00 95.50 87 ALA A O 1
ATOM 718 N N . ALA A 1 88 ? -21.593 1.319 15.445 1.00 94.25 88 ALA A N 1
ATOM 719 C CA . ALA A 1 88 ? -22.814 2.077 15.718 1.00 94.25 88 ALA A CA 1
ATOM 720 C C . ALA A 1 88 ? -22.608 3.607 15.763 1.00 94.25 88 ALA A C 1
ATOM 722 O O . ALA A 1 88 ? -23.583 4.339 15.891 1.00 94.25 88 ALA A O 1
ATOM 723 N N . GLY A 1 89 ? -21.366 4.100 15.666 1.00 93.00 89 GLY A N 1
ATOM 724 C CA . GLY A 1 89 ? -21.055 5.531 15.756 1.00 93.00 89 GLY A CA 1
ATOM 725 C C . GLY A 1 89 ? -21.135 6.106 17.175 1.00 93.00 89 GLY A C 1
ATOM 726 O O . GLY A 1 89 ? -21.167 7.318 17.341 1.00 93.00 89 GLY A O 1
ATOM 727 N N . GLU A 1 90 ? -21.160 5.258 18.208 1.00 94.06 90 GLU A N 1
ATOM 728 C CA . GLU A 1 90 ? -21.223 5.691 19.614 1.00 94.06 90 GLU A CA 1
ATOM 729 C C . GLU A 1 90 ? -19.874 6.168 20.171 1.00 94.06 90 GLU A C 1
ATOM 731 O O . GLU A 1 90 ? -19.813 6.662 21.297 1.00 94.06 90 GLU A O 1
ATOM 736 N N . LEU A 1 91 ? -18.784 5.902 19.452 1.00 92.88 91 LEU A N 1
ATOM 737 C CA . LEU A 1 91 ? -17.417 6.189 19.870 1.00 92.88 91 LEU A CA 1
ATOM 738 C C . LEU A 1 91 ? -16.700 6.951 18.764 1.00 92.88 91 LEU A C 1
ATOM 740 O O . LEU A 1 91 ? -16.813 6.600 17.590 1.00 92.88 91 LEU A O 1
ATOM 744 N N . THR A 1 92 ? -15.931 7.950 19.169 1.00 92.00 92 THR A N 1
ATOM 745 C CA . THR A 1 92 ? -15.039 8.732 18.316 1.00 92.00 92 THR A CA 1
ATOM 746 C C . THR A 1 92 ? -13.584 8.286 18.514 1.00 92.00 92 THR A C 1
ATOM 748 O O . THR A 1 92 ? -13.283 7.582 19.485 1.00 92.00 92 THR A O 1
ATOM 751 N N . PRO A 1 93 ? -12.646 8.677 17.630 1.00 91.50 93 PRO A N 1
ATOM 752 C CA . PRO A 1 93 ? -11.221 8.392 17.814 1.00 91.50 93 PRO A CA 1
ATOM 753 C C . PRO A 1 93 ? -10.669 8.846 19.175 1.00 91.50 93 PRO A C 1
ATOM 755 O O . PRO A 1 93 ? -9.844 8.144 19.762 1.00 91.50 93 PRO A O 1
ATOM 758 N N . ASP A 1 94 ? -11.169 9.964 19.711 1.00 88.56 94 ASP A N 1
ATOM 759 C CA . ASP A 1 94 ? -10.723 10.539 20.987 1.00 88.56 94 ASP A CA 1
ATOM 760 C C . ASP A 1 94 ? -11.127 9.699 22.209 1.00 88.56 94 ASP A C 1
ATOM 762 O O . ASP A 1 94 ? -10.452 9.732 23.245 1.00 88.56 94 ASP A O 1
ATOM 766 N N . ASP A 1 95 ? -12.182 8.889 22.079 1.00 88.44 95 ASP A N 1
ATOM 767 C CA . ASP A 1 95 ? -12.657 7.985 23.132 1.00 88.44 95 ASP A CA 1
ATOM 768 C C . ASP A 1 95 ? -11.791 6.723 23.271 1.00 88.44 95 ASP A C 1
ATOM 770 O O . ASP A 1 95 ? -11.941 5.953 24.228 1.00 88.44 95 ASP A O 1
ATOM 774 N N . LEU A 1 96 ? -10.901 6.478 22.306 1.00 92.38 96 LEU A N 1
ATOM 775 C CA . LEU A 1 96 ? -10.175 5.225 22.147 1.00 92.38 96 LEU A CA 1
ATOM 776 C C . LEU A 1 96 ? -8.707 5.375 22.547 1.00 92.38 96 LEU A C 1
ATOM 778 O O . LEU A 1 96 ? -8.047 6.391 22.329 1.00 92.38 96 LEU A O 1
ATOM 782 N N . THR A 1 97 ? -8.162 4.321 23.149 1.00 91.69 97 THR A N 1
ATOM 783 C CA . THR A 1 97 ? -6.767 4.320 23.616 1.00 91.69 97 THR A CA 1
ATOM 784 C C . THR A 1 97 ? -5.856 3.384 22.833 1.00 91.69 97 THR A C 1
ATOM 786 O O . THR A 1 97 ? -4.644 3.600 22.805 1.00 91.69 97 THR A O 1
ATOM 789 N N . GLN A 1 98 ? -6.401 2.344 22.197 1.00 90.44 98 GLN A N 1
ATOM 790 C CA . GLN A 1 98 ? -5.615 1.410 21.391 1.00 90.44 98 GLN A CA 1
ATOM 791 C C . GLN A 1 98 ? -5.511 1.870 19.927 1.00 90.44 98 GLN A C 1
ATOM 793 O O . GLN A 1 98 ? -6.547 2.081 19.297 1.00 90.44 98 GLN A O 1
ATOM 798 N N . PRO A 1 99 ? -4.294 1.924 19.342 1.00 91.81 99 PRO A N 1
ATOM 799 C CA . PRO A 1 99 ? -4.088 2.410 17.973 1.00 91.81 99 PRO A CA 1
ATOM 800 C C . PRO A 1 99 ? -4.925 1.691 16.913 1.00 91.81 99 PRO A C 1
ATOM 802 O O . PRO A 1 99 ? -5.445 2.324 16.002 1.00 91.81 99 PRO A O 1
ATOM 805 N N . TYR A 1 100 ? -5.115 0.374 17.042 1.00 93.81 100 TYR A N 1
ATOM 806 C CA . TYR A 1 100 ? -5.938 -0.356 16.079 1.00 93.81 100 TYR A CA 1
ATOM 807 C C . TYR A 1 100 ? -7.424 0.000 16.166 1.00 93.81 100 TYR A C 1
ATOM 809 O O . TYR A 1 100 ? -8.110 -0.038 15.153 1.00 93.81 100 TYR A O 1
ATOM 817 N N . LEU A 1 101 ? -7.939 0.340 17.354 1.00 95.25 101 LEU A N 1
ATOM 818 C CA . LEU A 1 101 ? -9.334 0.757 17.500 1.00 95.25 101 LEU A CA 1
ATOM 819 C C . LEU A 1 101 ? -9.546 2.138 16.888 1.00 95.25 101 LEU A C 1
ATOM 821 O O . LEU A 1 101 ? -10.564 2.341 16.236 1.00 95.25 101 LEU A O 1
ATOM 825 N N . VAL A 1 102 ? -8.571 3.039 17.046 1.00 93.94 102 VAL A N 1
ATOM 826 C CA . VAL A 1 102 ? -8.554 4.341 16.366 1.00 93.94 102 VAL A CA 1
ATOM 827 C C . VAL A 1 102 ? -8.594 4.137 14.850 1.00 93.94 102 VAL A C 1
ATOM 829 O O . VAL A 1 102 ? -9.517 4.618 14.202 1.00 93.94 102 VAL A O 1
ATOM 832 N N . ALA A 1 103 ? -7.697 3.310 14.305 1.00 94.19 103 ALA A N 1
ATOM 833 C CA . ALA A 1 103 ? -7.678 2.998 12.875 1.00 94.19 103 ALA A CA 1
ATOM 834 C C . ALA A 1 103 ? -8.977 2.324 12.384 1.00 94.19 103 ALA A C 1
ATOM 836 O O . ALA A 1 103 ? -9.429 2.580 11.272 1.00 94.19 103 ALA A O 1
ATOM 837 N N . VAL A 1 104 ? -9.610 1.468 13.199 1.00 96.44 104 VAL A N 1
ATOM 838 C CA . VAL A 1 104 ? -10.928 0.889 12.882 1.00 96.44 104 VAL A CA 1
ATOM 839 C C . VAL A 1 104 ? -12.012 1.970 12.867 1.00 96.44 104 VAL A C 1
ATOM 841 O O . VAL A 1 104 ? -12.864 1.953 11.983 1.00 96.44 104 VAL A O 1
ATOM 844 N N . CYS A 1 105 ? -11.988 2.906 13.817 1.00 95.88 105 CYS A N 1
ATOM 845 C CA . CYS A 1 105 ? -12.927 4.025 13.876 1.00 95.88 105 CYS A CA 1
ATOM 846 C C . CYS A 1 105 ? -12.809 4.926 12.640 1.00 95.88 105 CYS A C 1
ATOM 848 O O . CYS A 1 105 ? -13.818 5.233 12.007 1.00 95.88 105 CYS A O 1
ATOM 850 N N . GLU A 1 106 ? -11.584 5.278 12.252 1.00 93.38 106 GLU A N 1
ATOM 851 C CA . GLU A 1 106 ? -11.294 6.032 11.027 1.00 93.38 106 GLU A CA 1
ATOM 852 C C . GLU A 1 106 ? -11.751 5.272 9.774 1.00 93.38 106 GLU A C 1
ATOM 854 O O . GLU A 1 106 ? -12.384 5.847 8.890 1.00 93.38 106 GLU A O 1
ATOM 859 N N . ALA A 1 107 ? -11.517 3.957 9.717 1.00 95.19 107 ALA A N 1
ATOM 860 C CA . ALA A 1 107 ? -11.982 3.125 8.613 1.00 95.19 107 ALA A CA 1
ATOM 861 C C . ALA A 1 107 ? -13.515 3.124 8.489 1.00 95.19 107 ALA A C 1
ATOM 863 O O . ALA A 1 107 ? -14.032 3.288 7.384 1.00 95.19 107 ALA A O 1
ATOM 864 N N . PHE A 1 108 ? -14.253 3.011 9.601 1.00 96.19 108 PHE A N 1
ATOM 865 C CA . PHE A 1 108 ? -15.715 3.122 9.584 1.00 96.19 108 PHE A CA 1
ATOM 866 C C . PHE A 1 108 ? -16.192 4.487 9.088 1.00 96.19 108 PHE A C 1
ATOM 868 O O . PHE A 1 108 ? -17.206 4.538 8.401 1.00 96.19 108 PHE A O 1
ATOM 875 N N . ALA A 1 109 ? -15.491 5.580 9.397 1.00 92.12 109 ALA A N 1
ATOM 876 C CA . ALA A 1 109 ? -15.868 6.909 8.911 1.00 92.12 109 ALA A CA 1
ATOM 877 C C . ALA A 1 109 ? -15.815 7.021 7.374 1.00 92.12 109 ALA A C 1
ATOM 879 O O . ALA A 1 109 ? -16.536 7.829 6.802 1.00 92.12 109 ALA A O 1
ATOM 880 N N . SER A 1 110 ? -15.011 6.184 6.707 1.00 90.00 110 SER A N 1
ATOM 881 C CA . SER A 1 110 ? -14.905 6.134 5.240 1.00 90.00 110 SER A CA 1
ATOM 882 C C . SER A 1 110 ? -15.868 5.156 4.549 1.00 90.00 110 SER A C 1
ATOM 884 O O . SER A 1 110 ? -15.830 5.029 3.327 1.00 90.00 110 SER A O 1
ATOM 886 N N . LEU A 1 111 ? -16.697 4.430 5.309 1.00 94.06 111 LEU A N 1
ATOM 887 C CA . LEU A 1 111 ? -17.593 3.394 4.790 1.00 94.06 111 LEU A CA 1
ATOM 888 C C . LEU A 1 111 ? -19.064 3.758 4.996 1.00 94.06 111 LEU A C 1
ATOM 890 O O . LEU A 1 111 ? -19.475 4.178 6.082 1.00 94.06 111 LEU A O 1
ATOM 894 N N . GLU A 1 112 ? -19.871 3.465 3.978 1.00 91.88 112 GLU A N 1
ATOM 895 C CA . GLU A 1 112 ? -21.312 3.720 3.946 1.00 91.88 112 GLU A CA 1
ATOM 896 C C . GLU A 1 112 ? -22.114 2.432 3.709 1.00 91.88 112 GLU A C 1
ATOM 898 O O . GLU A 1 112 ? -21.616 1.466 3.124 1.00 91.88 112 GLU A O 1
ATOM 903 N N . GLY A 1 113 ? -23.368 2.421 4.175 1.00 93.25 113 GLY A N 1
ATOM 904 C CA . GLY A 1 113 ? -24.323 1.330 3.950 1.00 93.25 113 GLY A CA 1
ATOM 905 C C . GLY A 1 113 ? -23.798 -0.058 4.332 1.00 93.25 113 GLY A C 1
ATOM 906 O O . GLY A 1 113 ? -23.073 -0.219 5.318 1.00 93.25 113 GLY A O 1
ATOM 907 N N . ASP A 1 114 ? -24.133 -1.051 3.507 1.00 95.56 114 ASP A N 1
ATOM 908 C CA . ASP A 1 114 ? -23.814 -2.472 3.715 1.00 95.56 114 ASP A CA 1
ATOM 909 C C . ASP A 1 114 ? -22.301 -2.755 3.808 1.00 95.56 114 ASP A C 1
ATOM 911 O O . ASP A 1 114 ? -21.876 -3.751 4.400 1.00 95.56 114 ASP A O 1
ATOM 915 N N . ALA A 1 115 ? -21.449 -1.861 3.289 1.00 96.81 115 ALA A N 1
ATOM 916 C CA . ALA A 1 115 ? -20.000 -1.992 3.430 1.00 96.81 115 ALA A CA 1
ATOM 917 C C . ALA A 1 115 ? -19.546 -1.883 4.896 1.00 96.81 115 ALA A C 1
ATOM 919 O O . ALA A 1 115 ? -18.573 -2.534 5.286 1.00 96.81 115 ALA A O 1
ATOM 920 N N . ARG A 1 116 ? -20.259 -1.113 5.731 1.00 97.25 116 ARG A N 1
ATOM 921 C CA . ARG A 1 116 ? -19.995 -1.039 7.178 1.00 97.25 116 ARG A CA 1
ATOM 922 C C . ARG A 1 116 ? -20.251 -2.384 7.848 1.00 97.25 116 ARG A C 1
ATOM 924 O O . ARG A 1 116 ? -19.437 -2.829 8.657 1.00 97.25 116 ARG A O 1
ATOM 931 N N . ASP A 1 117 ? -21.340 -3.051 7.481 1.00 96.56 117 ASP A N 1
ATOM 932 C CA . ASP A 1 117 ? -21.693 -4.359 8.031 1.00 96.56 117 ASP A CA 1
ATOM 933 C C . ASP A 1 117 ? -20.705 -5.435 7.577 1.00 96.56 117 ASP A C 1
ATOM 935 O O . ASP A 1 117 ? -20.222 -6.218 8.401 1.00 96.56 117 ASP A O 1
ATOM 939 N N . ALA A 1 118 ? -20.320 -5.430 6.299 1.00 97.81 118 ALA A N 1
ATOM 940 C CA . ALA A 1 118 ? -19.281 -6.315 5.777 1.00 97.81 118 ALA A CA 1
ATOM 941 C C . ALA A 1 118 ? -17.932 -6.104 6.490 1.00 97.81 118 ALA A C 1
ATOM 943 O O . ALA A 1 118 ? -17.245 -7.068 6.844 1.00 97.81 118 ALA A O 1
ATOM 944 N N . PHE A 1 119 ? -17.563 -4.849 6.766 1.00 98.19 119 PHE A N 1
ATOM 945 C CA . PHE A 1 119 ? -16.346 -4.524 7.504 1.00 98.19 119 PHE A CA 1
ATOM 946 C C . PHE A 1 119 ? -16.419 -4.993 8.959 1.00 98.19 119 PHE A C 1
ATOM 948 O O . PHE A 1 119 ? -15.476 -5.615 9.454 1.00 98.19 119 PHE A O 1
ATOM 955 N N . LEU A 1 120 ? -17.556 -4.784 9.632 1.00 97.69 120 LEU A N 1
ATOM 956 C CA . LEU A 1 120 ? -17.787 -5.282 10.987 1.00 97.69 120 LEU A CA 1
ATOM 957 C C . LEU A 1 120 ? -17.679 -6.815 11.052 1.00 97.69 120 LEU A C 1
ATOM 959 O O . LEU A 1 120 ? -17.069 -7.357 11.978 1.00 97.69 120 LEU A O 1
ATOM 963 N N . GLN A 1 121 ? -18.231 -7.526 10.068 1.00 96.75 121 GLN A N 1
ATOM 964 C CA . GLN A 1 121 ? -18.117 -8.983 9.980 1.00 96.75 121 GLN A CA 1
ATOM 965 C C . GLN A 1 121 ? -16.658 -9.427 9.810 1.00 96.75 121 GLN A C 1
ATOM 967 O O . GLN A 1 121 ? -16.206 -10.317 10.539 1.00 96.75 121 GLN A O 1
ATOM 972 N N . LEU A 1 122 ? -15.894 -8.766 8.930 1.00 97.25 122 LEU A N 1
ATOM 973 C CA . LEU A 1 122 ? -14.461 -9.020 8.746 1.00 97.25 122 LEU A CA 1
ATOM 974 C C . LEU A 1 122 ? -13.685 -8.853 10.052 1.00 97.25 122 LEU A C 1
ATOM 976 O O . LEU A 1 122 ? -13.035 -9.793 10.510 1.00 97.25 122 LEU A O 1
ATOM 980 N N . ILE A 1 123 ? -13.770 -7.690 10.695 1.00 97.00 123 ILE A N 1
ATOM 981 C CA . ILE A 1 123 ? -12.973 -7.419 11.898 1.00 97.00 123 ILE A CA 1
ATOM 982 C C . ILE A 1 123 ? -13.360 -8.348 13.057 1.00 97.00 123 ILE A C 1
ATOM 984 O O . ILE A 1 123 ? -12.479 -8.857 13.750 1.00 97.00 123 ILE A O 1
ATOM 988 N N . LEU A 1 124 ? -14.651 -8.659 13.241 1.00 95.69 124 LEU A N 1
ATOM 989 C CA . LEU A 1 124 ? -15.101 -9.585 14.287 1.00 95.69 124 LEU A CA 1
ATOM 990 C C . LEU A 1 124 ? -14.638 -11.024 14.040 1.00 95.69 124 LEU A C 1
ATOM 992 O O . LEU A 1 124 ? -14.346 -11.740 15.008 1.00 95.69 124 LEU A O 1
ATOM 996 N N . ARG A 1 125 ? -14.567 -11.444 12.770 1.00 94.56 125 ARG A N 1
ATOM 997 C CA . ARG A 1 125 ? -14.041 -12.754 12.371 1.00 94.56 125 ARG A CA 1
ATOM 998 C C . ARG A 1 125 ? -12.539 -12.854 12.627 1.00 94.56 125 ARG A C 1
ATOM 1000 O O . ARG A 1 125 ? -12.074 -13.904 13.063 1.00 94.56 125 ARG A O 1
ATOM 1007 N N . LEU A 1 126 ? -11.799 -11.779 12.368 1.00 94.81 126 LEU A N 1
ATOM 1008 C CA . LEU A 1 126 ? -10.334 -11.753 12.390 1.00 94.81 126 LEU A CA 1
ATOM 1009 C C . LEU A 1 126 ? -9.725 -11.471 13.771 1.00 94.81 126 LEU A C 1
ATOM 1011 O O . LEU A 1 126 ? -8.562 -11.812 13.987 1.00 94.81 126 LEU A O 1
ATOM 1015 N N . LEU A 1 127 ? -10.507 -10.900 14.694 1.00 91.50 127 LEU A N 1
ATOM 1016 C CA . LEU A 1 127 ? -10.074 -10.371 15.993 1.00 91.50 127 LEU A CA 1
ATOM 1017 C C . LEU A 1 127 ? -9.216 -11.318 16.845 1.00 91.50 127 LEU A C 1
ATOM 1019 O O . LEU A 1 127 ? -8.284 -10.863 17.499 1.00 91.50 127 LEU A O 1
ATOM 1023 N N . ASN A 1 128 ? -9.544 -12.611 16.863 1.00 84.50 128 ASN A N 1
ATOM 1024 C CA . ASN A 1 128 ? -8.880 -13.584 17.740 1.00 84.50 128 ASN A CA 1
ATOM 1025 C C . ASN A 1 128 ? -7.896 -14.495 16.995 1.00 84.50 128 ASN A C 1
ATOM 1027 O O . ASN A 1 128 ? -6.952 -14.999 17.597 1.00 84.50 128 ASN A O 1
ATOM 1031 N N . ASP A 1 129 ? -8.123 -14.714 15.700 1.00 84.75 129 ASP A N 1
ATOM 1032 C CA . ASP A 1 129 ? -7.452 -15.774 14.939 1.00 84.75 129 ASP A CA 1
ATOM 1033 C C . ASP A 1 129 ? -6.248 -15.240 14.140 1.00 84.75 129 ASP A C 1
ATOM 1035 O O . ASP A 1 129 ? -5.482 -16.010 13.555 1.00 84.75 129 ASP A O 1
ATOM 1039 N N . THR A 1 130 ? -6.082 -13.914 14.064 1.00 91.06 130 THR A N 1
ATOM 1040 C CA . THR A 1 130 ? -5.111 -13.278 13.166 1.00 91.06 130 THR A CA 1
ATOM 1041 C C . THR A 1 130 ? -4.468 -12.033 13.768 1.00 91.06 130 THR A C 1
ATOM 1043 O O . THR A 1 130 ? -4.955 -11.459 14.737 1.00 91.06 130 THR A O 1
ATOM 1046 N N . LYS A 1 131 ? -3.385 -11.572 13.134 1.00 92.56 131 LYS A N 1
ATOM 1047 C CA . LYS A 1 131 ? -2.786 -10.252 13.396 1.00 92.56 131 LYS A CA 1
ATOM 1048 C C . LYS A 1 131 ? -3.158 -9.234 12.309 1.00 92.56 131 LYS A C 1
ATOM 1050 O O . LYS A 1 131 ? -2.393 -8.320 12.038 1.00 92.56 131 LYS A O 1
ATOM 1055 N N . LEU A 1 132 ? -4.311 -9.402 11.654 1.00 95.19 132 LEU A N 1
ATOM 1056 C CA . LEU A 1 132 ? -4.777 -8.505 10.584 1.00 95.19 132 LEU A CA 1
ATOM 1057 C C . LEU A 1 132 ? -5.451 -7.226 11.103 1.00 95.19 132 LEU A C 1
ATOM 1059 O O . LEU A 1 132 ? -5.914 -6.413 10.315 1.00 95.19 132 LEU A O 1
ATOM 1063 N N . LEU A 1 133 ? -5.494 -7.030 12.420 1.00 94.25 133 LEU A N 1
ATOM 1064 C CA . LEU A 1 133 ? -5.911 -5.773 13.049 1.00 94.25 133 LEU A CA 1
ATOM 1065 C C . LEU A 1 133 ? -4.713 -5.003 13.617 1.00 94.25 133 LEU A C 1
ATOM 1067 O O . LEU A 1 133 ? -4.872 -4.158 14.484 1.00 94.25 133 LEU A O 1
ATOM 1071 N N . ALA A 1 134 ? -3.499 -5.328 13.180 1.00 91.06 134 ALA A N 1
ATOM 1072 C CA . ALA A 1 134 ? -2.315 -4.562 13.535 1.00 91.06 134 ALA A CA 1
ATOM 1073 C C . ALA A 1 134 ? -2.355 -3.197 12.808 1.00 91.06 134 ALA A C 1
ATOM 1075 O O . ALA A 1 134 ? -2.805 -3.120 11.659 1.00 91.06 134 ALA A O 1
ATOM 1076 N N . ALA A 1 135 ? -1.934 -2.129 13.488 1.00 88.50 135 ALA A N 1
ATOM 1077 C CA . ALA A 1 135 ? -1.965 -0.756 12.964 1.00 88.50 135 ALA A CA 1
ATOM 1078 C C . ALA A 1 135 ? -0.639 -0.352 12.290 1.00 88.50 135 ALA A C 1
ATOM 1080 O O . ALA A 1 135 ? -0.481 0.779 11.839 1.00 88.50 135 ALA A O 1
ATOM 1081 N N . GLU A 1 136 ? 0.329 -1.265 12.244 1.00 92.69 136 GLU A N 1
ATOM 1082 C CA . GLU A 1 136 ? 1.640 -1.054 11.656 1.00 92.69 136 GLU A CA 1
ATOM 1083 C C . GLU A 1 136 ? 1.582 -1.028 10.117 1.00 92.69 136 GLU A C 1
ATOM 1085 O O . GLU A 1 136 ? 0.806 -1.777 9.509 1.00 92.69 136 GLU A O 1
ATOM 1090 N N . PRO A 1 137 ? 2.453 -0.225 9.476 1.00 95.44 137 PRO A N 1
ATOM 1091 C CA . PRO A 1 137 ? 2.667 -0.263 8.038 1.00 95.44 137 PRO A CA 1
ATOM 1092 C C . PRO A 1 137 ? 2.970 -1.663 7.497 1.00 95.44 137 PRO A C 1
ATOM 1094 O O . PRO A 1 137 ? 3.825 -2.375 8.029 1.00 95.44 137 PRO A O 1
ATOM 1097 N N . VAL A 1 138 ? 2.310 -2.043 6.402 1.00 95.62 138 VAL A N 1
ATOM 1098 C CA . VAL A 1 138 ? 2.400 -3.398 5.838 1.00 95.62 138 VAL A CA 1
ATOM 1099 C C . VAL A 1 138 ? 3.409 -3.484 4.691 1.00 95.62 138 VAL A C 1
ATOM 1101 O O . VAL A 1 138 ? 4.209 -4.420 4.640 1.00 95.62 138 VAL A O 1
ATOM 1104 N N . ILE A 1 139 ? 3.374 -2.528 3.761 1.00 95.31 139 ILE A N 1
ATOM 1105 C CA . ILE A 1 139 ? 4.289 -2.440 2.619 1.00 95.31 139 ILE A CA 1
ATOM 1106 C C . ILE A 1 139 ? 5.385 -1.429 2.945 1.00 95.31 139 ILE A C 1
ATOM 1108 O O . ILE A 1 139 ? 5.114 -0.245 3.134 1.00 95.31 139 ILE A O 1
ATOM 1112 N N . ARG A 1 140 ? 6.644 -1.872 2.980 1.00 93.62 140 ARG A N 1
ATOM 1113 C CA . ARG A 1 140 ? 7.781 -1.009 3.340 1.00 93.62 140 ARG A CA 1
ATOM 1114 C C . ARG A 1 140 ? 7.902 0.212 2.422 1.00 93.62 140 ARG A C 1
ATOM 1116 O O . ARG A 1 140 ? 8.193 1.300 2.905 1.00 93.62 140 ARG A O 1
ATOM 1123 N N . GLN A 1 141 ? 7.681 0.027 1.123 1.00 91.69 141 GLN A N 1
ATOM 1124 C CA . GLN A 1 141 ? 7.817 1.062 0.093 1.00 91.69 141 GLN A CA 1
ATOM 1125 C C . GLN A 1 141 ? 6.818 2.214 0.266 1.00 91.69 141 GLN A C 1
ATOM 1127 O O . GLN A 1 141 ? 7.092 3.320 -0.177 1.00 91.69 141 GLN A O 1
ATOM 1132 N N . PHE A 1 142 ? 5.689 1.962 0.929 1.00 93.62 142 PHE A N 1
ATOM 1133 C CA . PHE A 1 142 ? 4.646 2.954 1.187 1.00 93.62 142 PHE A CA 1
ATOM 1134 C C . PHE A 1 142 ? 4.831 3.690 2.525 1.00 93.62 142 PHE A C 1
ATOM 1136 O O . PHE A 1 142 ? 4.125 4.654 2.805 1.00 93.62 142 PHE A O 1
ATOM 1143 N N . GLY A 1 143 ? 5.782 3.270 3.368 1.00 93.75 143 GLY A N 1
ATOM 1144 C CA . GLY A 1 143 ? 6.071 3.940 4.638 1.00 93.75 143 GLY A CA 1
ATOM 1145 C C . GLY A 1 143 ? 4.839 4.064 5.542 1.00 93.75 143 GLY A C 1
ATOM 1146 O O . GLY A 1 143 ? 4.003 3.168 5.597 1.00 93.75 143 GLY A O 1
ATOM 1147 N N . THR A 1 144 ? 4.709 5.178 6.257 1.00 93.25 144 THR A N 1
ATOM 1148 C CA . THR A 1 144 ? 3.590 5.442 7.180 1.00 93.25 144 THR A CA 1
ATOM 1149 C C . THR A 1 144 ? 2.416 6.158 6.510 1.00 93.25 144 THR A C 1
ATOM 1151 O O . THR A 1 144 ? 1.638 6.817 7.197 1.00 93.25 144 THR A O 1
ATOM 1154 N N . GLN A 1 145 ? 2.303 6.094 5.180 1.00 92.25 145 GLN A N 1
ATOM 1155 C CA . GLN A 1 145 ? 1.198 6.744 4.482 1.00 92.25 145 GLN A CA 1
ATOM 1156 C C . GLN A 1 145 ? -0.157 6.178 4.927 1.00 92.25 145 GLN A C 1
ATOM 1158 O O . GLN A 1 145 ? -0.276 4.996 5.280 1.00 92.25 145 GLN A O 1
ATOM 1163 N N . SER A 1 146 ? -1.193 7.014 4.851 1.00 90.31 146 SER A N 1
ATOM 1164 C CA . SER A 1 146 ? -2.565 6.572 5.094 1.00 90.31 146 SER A CA 1
ATOM 1165 C C . SER A 1 146 ? -2.945 5.451 4.123 1.00 90.31 146 SER A C 1
ATOM 1167 O O . SER A 1 146 ? -2.623 5.499 2.937 1.00 90.31 146 SER A O 1
ATOM 1169 N N . GLY A 1 147 ? -3.609 4.415 4.636 1.00 92.56 147 GLY A N 1
ATOM 1170 C CA . GLY A 1 147 ? -4.009 3.249 3.851 1.00 92.56 147 GLY A CA 1
ATOM 1171 C C . GLY A 1 147 ? -3.042 2.068 3.861 1.00 92.56 147 GLY A C 1
ATOM 1172 O O . GLY A 1 147 ? -3.448 0.967 3.502 1.00 92.56 147 GLY A O 1
ATOM 1173 N N . ASN A 1 148 ? -1.801 2.232 4.327 1.00 96.44 148 ASN A N 1
ATOM 1174 C CA . ASN A 1 148 ? -0.814 1.146 4.355 1.00 96.44 148 ASN A CA 1
ATOM 1175 C C . ASN A 1 148 ? -0.954 0.216 5.580 1.00 96.44 148 ASN A C 1
ATOM 1177 O O . ASN A 1 148 ? 0.036 -0.258 6.131 1.00 96.44 148 ASN A O 1
ATOM 1181 N N . THR A 1 149 ? -2.176 -0.057 6.034 1.00 96.81 149 THR A N 1
ATOM 1182 C CA . THR A 1 149 ? -2.452 -0.948 7.173 1.00 96.81 149 THR A CA 1
ATOM 1183 C C . THR A 1 149 ? -3.401 -2.062 6.757 1.00 96.81 149 THR A C 1
ATOM 1185 O O . THR A 1 149 ? -4.168 -1.924 5.803 1.00 96.81 149 THR A O 1
ATOM 1188 N N . PHE A 1 150 ? -3.397 -3.182 7.484 1.00 97.69 150 PHE A N 1
ATOM 1189 C CA . PHE A 1 150 ? -4.378 -4.240 7.225 1.00 97.69 150 PHE A CA 1
ATOM 1190 C C . PHE A 1 150 ? -5.815 -3.760 7.440 1.00 97.69 150 PHE A C 1
ATOM 1192 O O . PHE A 1 150 ? -6.702 -4.181 6.710 1.00 97.69 150 PHE A O 1
ATOM 1199 N N . ILE A 1 151 ? -6.045 -2.857 8.392 1.00 97.19 151 ILE A N 1
ATOM 1200 C CA . ILE A 1 151 ? -7.377 -2.324 8.703 1.00 97.19 151 ILE A CA 1
ATOM 1201 C C . ILE A 1 151 ? -7.926 -1.523 7.519 1.00 97.19 151 ILE A C 1
ATOM 1203 O O . ILE A 1 151 ? -9.051 -1.771 7.091 1.00 97.19 151 ILE A O 1
ATOM 1207 N N . ALA A 1 152 ? -7.119 -0.626 6.946 1.00 96.31 152 ALA A N 1
ATOM 1208 C CA . ALA A 1 152 ? -7.521 0.140 5.770 1.00 96.31 152 ALA A CA 1
ATOM 1209 C C . ALA A 1 152 ? -7.735 -0.763 4.543 1.00 96.31 152 ALA A C 1
ATOM 1211 O O . ALA A 1 152 ? -8.725 -0.615 3.827 1.00 96.31 152 ALA A O 1
ATOM 1212 N N . ALA A 1 153 ? -6.867 -1.759 4.348 1.00 97.44 153 ALA A N 1
ATOM 1213 C CA . ALA A 1 153 ? -7.026 -2.748 3.287 1.00 97.44 153 ALA A CA 1
ATOM 1214 C C . ALA A 1 153 ? -8.324 -3.566 3.440 1.00 97.44 153 ALA A C 1
ATOM 1216 O O . ALA A 1 153 ? -9.047 -3.786 2.470 1.00 97.44 153 ALA A O 1
ATOM 1217 N N . LEU A 1 154 ? -8.660 -3.990 4.664 1.00 97.69 154 LEU A N 1
ATOM 1218 C CA . LEU A 1 154 ? -9.911 -4.690 4.974 1.00 97.69 154 LEU A CA 1
ATOM 1219 C C . LEU A 1 154 ? -11.139 -3.804 4.739 1.00 97.69 154 LEU A C 1
ATOM 1221 O O . LEU A 1 154 ? -12.152 -4.308 4.259 1.00 97.69 154 LEU A O 1
ATOM 1225 N N . ALA A 1 155 ? -11.050 -2.504 5.027 1.00 97.00 155 ALA A N 1
ATOM 1226 C CA . ALA A 1 155 ? -12.112 -1.548 4.725 1.00 97.00 155 ALA A CA 1
ATOM 1227 C C . ALA A 1 155 ? -12.340 -1.427 3.210 1.00 97.00 155 ALA A C 1
ATOM 1229 O O . ALA A 1 155 ? -13.475 -1.530 2.749 1.00 97.00 155 ALA A O 1
ATOM 1230 N N . ALA A 1 156 ? -11.268 -1.329 2.417 1.00 96.19 156 ALA A N 1
ATOM 1231 C CA . ALA A 1 156 ? -11.363 -1.321 0.956 1.00 96.19 156 ALA A CA 1
ATOM 1232 C C . ALA A 1 156 ? -11.981 -2.619 0.394 1.00 96.19 156 ALA A C 1
ATOM 1234 O O . ALA A 1 156 ? -12.779 -2.580 -0.543 1.00 96.19 156 ALA A O 1
ATOM 1235 N N . ILE A 1 157 ? -11.668 -3.776 0.990 1.00 97.19 157 ILE A N 1
ATOM 1236 C CA . ILE A 1 157 ? -12.272 -5.069 0.622 1.00 97.19 157 ILE A CA 1
ATOM 1237 C C . ILE A 1 157 ? -13.757 -5.128 1.006 1.00 97.19 157 ILE A C 1
ATOM 1239 O O . ILE A 1 157 ? -14.563 -5.667 0.245 1.00 97.19 157 ILE A O 1
ATOM 1243 N N . ALA A 1 158 ? -14.133 -4.573 2.161 1.00 97.56 158 ALA A N 1
ATOM 1244 C CA . ALA A 1 158 ? -15.522 -4.484 2.609 1.00 97.56 158 ALA A CA 1
ATOM 1245 C C . ALA A 1 158 ? -16.374 -3.575 1.711 1.00 97.56 158 ALA A C 1
ATOM 1247 O O . ALA A 1 158 ? -17.515 -3.910 1.396 1.00 97.56 158 ALA A O 1
ATOM 1248 N N . GLY A 1 159 ? -15.796 -2.478 1.211 1.00 95.62 159 GLY A N 1
ATOM 1249 C CA . GLY A 1 159 ? -16.415 -1.636 0.181 1.00 95.62 159 GLY A CA 1
ATOM 1250 C C . GLY A 1 159 ? -16.788 -2.406 -1.091 1.00 95.62 159 GLY A C 1
ATOM 1251 O O . GLY A 1 159 ? -17.693 -2.014 -1.819 1.00 95.62 159 GLY A O 1
ATOM 1252 N N . ARG A 1 160 ? -16.141 -3.551 -1.333 1.00 95.06 160 ARG A N 1
ATOM 1253 C CA . ARG A 1 160 ? -16.383 -4.442 -2.473 1.00 95.06 160 ARG A CA 1
ATOM 1254 C C . ARG A 1 160 ? -17.124 -5.721 -2.076 1.00 95.06 160 ARG A C 1
ATOM 1256 O O . ARG A 1 160 ? -17.072 -6.705 -2.805 1.00 95.06 160 ARG A O 1
ATOM 1263 N N . HIS A 1 161 ? -17.844 -5.727 -0.953 1.00 96.50 161 HIS A N 1
ATOM 1264 C CA . HIS A 1 161 ? -18.624 -6.893 -0.525 1.00 96.50 161 HIS A CA 1
ATOM 1265 C C . HIS A 1 161 ? -19.602 -7.469 -1.572 1.00 96.50 161 HIS A C 1
ATOM 1267 O O . HIS A 1 161 ? -19.757 -8.691 -1.577 1.00 96.50 161 HIS A O 1
ATOM 1273 N N . PRO A 1 162 ? -20.197 -6.699 -2.515 1.00 95.94 162 PRO A N 1
ATOM 1274 C CA . PRO A 1 162 ? -21.091 -7.285 -3.514 1.00 95.94 162 PRO A CA 1
ATOM 1275 C C . PRO A 1 162 ? -20.374 -8.216 -4.500 1.00 95.94 162 PRO A C 1
ATOM 1277 O O . PRO A 1 162 ? -21.021 -9.012 -5.173 1.00 95.94 162 PRO A O 1
ATOM 1280 N N . THR A 1 163 ? -19.042 -8.129 -4.606 1.00 95.81 163 THR A N 1
ATOM 1281 C CA . THR A 1 163 ? -18.237 -8.981 -5.494 1.00 95.81 163 THR A CA 1
ATOM 1282 C C . THR A 1 163 ? -17.638 -10.192 -4.780 1.00 95.81 163 THR A C 1
ATOM 1284 O O . THR A 1 163 ? -16.856 -10.932 -5.379 1.00 95.81 163 THR A O 1
ATOM 1287 N N . TRP A 1 164 ? -17.995 -10.431 -3.511 1.00 97.88 164 TRP A N 1
ATOM 1288 C CA . TRP A 1 164 ? -17.501 -11.587 -2.772 1.00 97.88 164 TRP A CA 1
ATOM 1289 C C . TRP A 1 164 ? -18.057 -12.894 -3.350 1.00 97.88 164 TRP A C 1
ATOM 1291 O O . TRP A 1 164 ? -19.259 -13.143 -3.355 1.00 97.88 164 TRP A O 1
ATOM 1301 N N . ILE A 1 165 ? -17.164 -13.765 -3.814 1.00 98.00 165 ILE A N 1
ATOM 1302 C CA . ILE A 1 165 ? -17.501 -15.026 -4.487 1.00 98.00 165 ILE A CA 1
ATOM 1303 C C . ILE A 1 165 ? -17.568 -16.231 -3.542 1.00 98.00 165 ILE A C 1
ATOM 1305 O O . ILE A 1 165 ? -18.031 -17.300 -3.943 1.00 98.00 165 ILE A O 1
ATOM 1309 N N . ARG A 1 166 ? -17.067 -16.103 -2.307 1.00 97.81 166 ARG A N 1
ATOM 1310 C CA . ARG A 1 166 ? -17.122 -17.156 -1.281 1.00 97.81 166 ARG A CA 1
ATOM 1311 C C . ARG A 1 166 ? -17.469 -16.556 0.085 1.00 97.81 166 ARG A C 1
ATOM 1313 O O . ARG A 1 166 ? -16.945 -15.490 0.407 1.00 97.81 166 ARG A O 1
ATOM 1320 N N . PRO A 1 167 ? -18.270 -17.247 0.918 1.00 96.75 167 PRO A N 1
ATOM 1321 C CA . PRO A 1 167 ? -18.628 -16.762 2.251 1.00 96.75 167 PRO A CA 1
ATOM 1322 C C . PRO A 1 167 ? -17.411 -16.602 3.165 1.00 96.75 167 PRO A C 1
ATOM 1324 O O . PRO A 1 167 ? -16.524 -17.464 3.187 1.00 96.75 167 PRO A O 1
ATOM 1327 N N . LEU A 1 168 ? -17.385 -15.535 3.965 1.00 96.31 168 LEU A N 1
ATOM 1328 C CA . LEU A 1 168 ? -16.297 -15.239 4.901 1.00 96.31 168 LEU A CA 1
ATOM 1329 C C . LEU A 1 168 ? -16.117 -16.348 5.955 1.00 96.31 168 LEU A C 1
ATOM 1331 O O . LEU A 1 168 ? -14.998 -16.671 6.357 1.00 96.31 168 LEU A O 1
ATOM 1335 N N . GLU A 1 169 ? -17.208 -16.981 6.379 1.00 94.38 169 GLU A N 1
ATOM 1336 C CA . GLU A 1 169 ? -17.244 -18.005 7.428 1.00 94.38 169 GLU A CA 1
ATOM 1337 C C . GLU A 1 169 ? -16.464 -19.264 7.040 1.00 94.38 169 GLU A C 1
ATOM 1339 O O . GLU A 1 169 ? -15.961 -19.976 7.916 1.00 94.38 169 GLU A O 1
ATOM 1344 N N . GLN A 1 170 ? -16.351 -19.530 5.736 1.00 96.31 170 GLN A N 1
ATOM 1345 C CA . GLN A 1 170 ? -15.634 -20.680 5.186 1.00 96.31 170 GLN A CA 1
ATOM 1346 C C . GLN A 1 170 ? -14.123 -20.450 5.122 1.00 96.31 170 GLN A C 1
ATOM 1348 O O . GLN A 1 170 ? -13.361 -21.409 5.002 1.00 96.31 170 GLN A O 1
ATOM 1353 N N . TRP A 1 171 ? -13.663 -19.202 5.243 1.00 97.06 171 TRP A N 1
ATOM 1354 C CA . TRP A 1 171 ? -12.239 -18.916 5.264 1.00 97.06 171 TRP A CA 1
ATOM 1355 C C . TRP A 1 171 ? -11.600 -19.334 6.598 1.00 97.06 171 TRP A C 1
ATOM 1357 O O . TRP A 1 171 ? -12.119 -19.092 7.704 1.00 97.06 171 TRP A O 1
ATOM 1367 N N . ARG A 1 172 ? -10.427 -19.962 6.490 1.00 94.06 172 ARG A N 1
ATOM 1368 C CA . ARG A 1 172 ? -9.581 -20.375 7.614 1.00 94.06 172 ARG A CA 1
ATOM 1369 C C . ARG A 1 172 ? -8.130 -19.956 7.345 1.00 94.06 172 ARG A C 1
ATOM 1371 O O . ARG A 1 172 ? -7.641 -20.176 6.236 1.00 94.06 172 ARG A O 1
ATOM 1378 N N . PRO A 1 173 ? -7.420 -19.387 8.335 1.00 93.62 173 PRO A N 1
ATOM 1379 C CA . PRO A 1 173 ? -6.019 -19.030 8.163 1.00 93.62 173 PRO A CA 1
ATOM 1380 C C . PRO A 1 173 ? -5.160 -20.297 8.051 1.00 93.62 173 PRO A C 1
ATOM 1382 O O . PRO A 1 173 ? -5.093 -21.095 8.980 1.00 93.62 173 PRO A O 1
ATOM 1385 N N . GLY A 1 174 ? -4.470 -20.474 6.923 1.00 89.56 174 GLY A N 1
ATOM 1386 C CA . GLY A 1 174 ? -3.567 -21.616 6.710 1.00 89.56 174 GLY A CA 1
ATOM 1387 C C . GLY A 1 174 ? -2.142 -21.416 7.241 1.00 89.56 174 GLY A C 1
ATOM 1388 O O . GLY A 1 174 ? -1.320 -22.321 7.158 1.00 89.56 174 GLY A O 1
ATOM 1389 N N . THR A 1 175 ? -1.804 -20.220 7.736 1.00 92.44 175 THR A N 1
ATOM 1390 C CA . THR A 1 175 ? -0.455 -19.883 8.225 1.00 92.44 175 THR A CA 1
ATOM 1391 C C . THR A 1 175 ? -0.530 -18.872 9.366 1.00 92.44 175 THR A C 1
ATOM 1393 O O . THR A 1 175 ? -1.554 -18.215 9.528 1.00 92.44 175 THR A O 1
ATOM 1396 N N . HIS A 1 176 ? 0.570 -18.681 10.098 1.00 90.94 176 HIS A N 1
ATOM 1397 C CA . HIS A 1 176 ? 0.711 -17.634 11.122 1.00 90.94 176 HIS A CA 1
ATOM 1398 C C . HIS A 1 176 ? 1.267 -16.306 10.572 1.00 90.94 176 HIS A C 1
ATOM 1400 O O . HIS A 1 176 ? 1.439 -15.351 11.327 1.00 90.94 176 HIS A O 1
ATOM 1406 N N . ASN A 1 177 ? 1.596 -16.235 9.276 1.00 94.19 177 ASN A N 1
ATOM 1407 C CA . ASN A 1 177 ? 2.169 -15.038 8.662 1.00 94.19 177 ASN A CA 1
ATOM 1408 C C . ASN A 1 177 ? 1.039 -14.082 8.223 1.00 94.19 177 ASN A C 1
ATOM 1410 O O . ASN A 1 177 ? 0.259 -14.464 7.348 1.00 94.19 177 ASN A O 1
ATOM 1414 N N . PRO A 1 178 ? 0.959 -12.845 8.753 1.00 95.00 178 PRO A N 1
ATOM 1415 C CA . PRO A 1 178 ? -0.159 -11.942 8.468 1.00 95.00 178 PRO A CA 1
ATOM 1416 C C . PRO A 1 178 ? -0.290 -11.576 6.986 1.00 95.00 178 PRO A C 1
ATOM 1418 O O . PRO A 1 178 ? -1.388 -11.616 6.445 1.00 95.00 178 PRO A O 1
ATOM 1421 N N . ARG A 1 179 ? 0.823 -11.325 6.279 1.00 95.31 179 ARG A N 1
ATOM 1422 C CA . ARG A 1 179 ? 0.803 -11.058 4.827 1.00 95.31 179 ARG A CA 1
ATOM 1423 C C . ARG A 1 179 ? 0.202 -12.232 4.054 1.00 95.31 179 ARG A C 1
ATOM 1425 O O . ARG A 1 179 ? -0.641 -12.022 3.191 1.00 95.31 179 ARG A O 1
ATOM 1432 N N . ARG A 1 180 ? 0.582 -13.470 4.391 1.00 95.94 180 ARG A N 1
ATOM 1433 C CA . ARG A 1 180 ? 0.032 -14.683 3.756 1.00 95.94 180 ARG A CA 1
ATOM 1434 C C . ARG A 1 180 ? -1.429 -14.935 4.136 1.00 95.94 180 ARG A C 1
ATOM 1436 O O . ARG A 1 180 ? -2.193 -15.405 3.297 1.00 95.94 180 ARG A O 1
ATOM 1443 N N . GLN A 1 181 ? -1.824 -14.631 5.374 1.00 96.88 181 GLN A N 1
ATOM 1444 C CA . GLN A 1 181 ? -3.224 -14.696 5.802 1.00 96.88 181 GLN A CA 1
ATOM 1445 C C . GLN A 1 181 ? -4.078 -13.704 5.006 1.00 96.88 181 GLN A C 1
ATOM 1447 O O . GLN A 1 181 ? -5.078 -14.113 4.425 1.00 96.88 181 GLN A O 1
ATOM 1452 N N . PHE A 1 182 ? -3.646 -12.443 4.913 1.00 97.69 182 PHE A N 1
ATOM 1453 C CA . PHE A 1 182 ? -4.305 -11.422 4.101 1.00 97.69 182 PHE A CA 1
ATOM 1454 C C . PHE A 1 182 ? -4.419 -11.869 2.640 1.00 97.69 182 PHE A C 1
ATOM 1456 O O . PHE A 1 182 ? -5.521 -11.953 2.111 1.00 97.69 182 PHE A O 1
ATOM 1463 N N . ALA A 1 183 ? -3.304 -12.272 2.025 1.00 97.44 183 ALA A N 1
ATOM 1464 C CA . ALA A 1 183 ? -3.255 -12.771 0.651 1.00 97.44 183 ALA A CA 1
ATOM 1465 C C . ALA A 1 183 ? -4.273 -13.895 0.383 1.00 97.44 183 ALA A C 1
ATOM 1467 O O . ALA A 1 183 ? -4.943 -13.917 -0.653 1.00 97.44 183 ALA A O 1
ATOM 1468 N N . SER A 1 184 ? -4.388 -14.840 1.320 1.00 97.88 184 SER A N 1
ATOM 1469 C CA . SER A 1 184 ? -5.349 -15.939 1.249 1.00 97.88 184 SER A CA 1
ATOM 1470 C C . SER A 1 184 ? -6.792 -15.459 1.415 1.00 97.88 184 SER A C 1
ATOM 1472 O O . SER A 1 184 ? -7.655 -15.924 0.674 1.00 97.88 184 SER A O 1
ATOM 1474 N N . LEU A 1 185 ? -7.054 -14.530 2.338 1.00 98.12 185 LEU A N 1
ATOM 1475 C CA . LEU A 1 185 ? -8.381 -13.959 2.572 1.00 98.12 185 LEU A CA 1
ATOM 1476 C C . LEU A 1 185 ? -8.893 -13.208 1.340 1.00 98.12 185 LEU A C 1
ATOM 1478 O O . LEU A 1 185 ? -9.994 -13.485 0.874 1.00 98.12 185 LEU A O 1
ATOM 1482 N N . VAL A 1 186 ? -8.085 -12.307 0.770 1.00 98.06 186 VAL A N 1
ATOM 1483 C CA . VAL A 1 186 ? -8.487 -11.529 -0.414 1.00 98.06 186 VAL A CA 1
ATOM 1484 C C . VAL A 1 186 ? -8.800 -12.453 -1.587 1.00 98.06 186 VAL A C 1
ATOM 1486 O O . VAL A 1 186 ? -9.820 -12.292 -2.249 1.00 98.06 186 VAL A O 1
ATOM 1489 N N . ARG A 1 187 ? -7.968 -13.475 -1.825 1.00 98.19 187 ARG A N 1
ATOM 1490 C CA . ARG A 1 187 ? -8.220 -14.462 -2.888 1.00 98.19 187 ARG A CA 1
ATOM 1491 C C . ARG A 1 187 ? -9.453 -15.316 -2.616 1.00 98.19 187 ARG A C 1
ATOM 1493 O O . ARG A 1 187 ? -10.186 -15.633 -3.548 1.00 98.19 187 ARG A O 1
ATOM 1500 N N . HIS A 1 188 ? -9.693 -15.686 -1.360 1.00 98.38 188 HIS A N 1
ATOM 1501 C CA . HIS A 1 188 ? -10.898 -16.415 -0.973 1.00 98.38 188 HIS A CA 1
ATOM 1502 C C . HIS A 1 188 ? -12.151 -15.617 -1.327 1.00 98.38 188 HIS A C 1
ATOM 1504 O O . HIS A 1 188 ? -13.032 -16.166 -1.988 1.00 98.38 188 HIS A O 1
ATOM 1510 N N . LEU A 1 189 ? -12.178 -14.337 -0.949 1.00 98.50 189 LEU A N 1
ATOM 1511 C CA . LEU A 1 189 ? -13.324 -13.454 -1.145 1.00 98.50 189 LEU A CA 1
ATOM 1512 C C . LEU A 1 189 ? -13.491 -13.011 -2.597 1.00 98.50 189 LEU A C 1
ATOM 1514 O O . LEU A 1 189 ? -14.612 -13.003 -3.073 1.00 98.50 189 LEU A O 1
ATOM 1518 N N . LEU A 1 190 ? -12.418 -12.665 -3.311 1.00 98.31 190 LEU A N 1
ATOM 1519 C CA . LEU A 1 190 ? -12.519 -11.932 -4.582 1.00 98.31 190 LEU A CA 1
ATOM 1520 C C . LEU A 1 190 ? -12.021 -12.711 -5.809 1.00 98.31 190 LEU A C 1
ATOM 1522 O O . LEU A 1 190 ? -12.326 -12.316 -6.929 1.00 98.31 190 LEU A O 1
ATOM 1526 N N . ALA A 1 191 ? -11.248 -13.794 -5.647 1.00 98.06 191 ALA A N 1
ATOM 1527 C CA . ALA A 1 191 ? -10.516 -14.407 -6.761 1.00 98.06 191 ALA A CA 1
ATOM 1528 C C . ALA A 1 191 ? -11.063 -15.769 -7.216 1.00 98.06 191 ALA A C 1
ATOM 1530 O O . ALA A 1 191 ? -10.983 -16.783 -6.505 1.00 98.06 191 ALA A O 1
ATOM 1531 N N . LYS A 1 192 ? -11.558 -15.803 -8.461 1.00 98.19 192 LYS A N 1
ATOM 1532 C CA . LYS A 1 192 ? -11.920 -17.034 -9.181 1.00 98.19 192 LYS A CA 1
ATOM 1533 C C . LYS A 1 192 ? -10.695 -17.675 -9.837 1.00 98.19 192 LYS A C 1
ATOM 1535 O O . LYS A 1 192 ? -10.573 -18.897 -9.824 1.00 98.19 192 LYS A O 1
ATOM 1540 N N . TYR A 1 193 ? -9.795 -16.855 -10.371 1.00 97.81 193 TYR A N 1
ATOM 1541 C CA . TYR A 1 193 ? -8.539 -17.267 -10.995 1.00 97.81 193 TYR A CA 1
ATOM 1542 C C . TYR A 1 193 ? -7.328 -16.839 -10.150 1.00 97.81 193 TYR A C 1
ATOM 1544 O O . TYR A 1 193 ? -7.444 -15.921 -9.335 1.00 97.81 193 TYR A O 1
ATOM 1552 N N . PRO A 1 194 ? -6.159 -17.491 -10.308 1.00 96.25 194 PRO A N 1
ATOM 1553 C CA . PRO A 1 194 ? -4.957 -17.121 -9.568 1.00 96.25 194 PRO A CA 1
ATOM 1554 C C . PRO A 1 194 ? -4.526 -15.674 -9.838 1.00 96.25 194 PRO A C 1
ATOM 1556 O O . PRO A 1 194 ? -4.263 -15.299 -10.978 1.00 96.25 194 PRO A O 1
ATOM 1559 N N . VAL A 1 195 ? -4.393 -14.888 -8.768 1.00 98.06 195 VAL A N 1
ATOM 1560 C CA . VAL A 1 195 ? -3.833 -13.529 -8.809 1.00 98.06 195 VAL A CA 1
ATOM 1561 C C . VAL A 1 195 ? -2.406 -13.552 -8.249 1.00 98.06 195 VAL A C 1
ATOM 1563 O O . VAL A 1 195 ? -2.217 -14.105 -7.155 1.00 98.06 195 VAL A O 1
ATOM 1566 N N . PRO A 1 196 ? -1.409 -12.950 -8.925 1.00 97.44 196 PRO A N 1
ATOM 1567 C CA . PRO A 1 196 ? -0.042 -12.840 -8.409 1.00 97.44 196 PRO A CA 1
ATOM 1568 C C . PRO A 1 196 ? 0.026 -12.160 -7.035 1.00 97.44 196 PRO A C 1
ATOM 1570 O O . PRO A 1 196 ? -0.756 -11.259 -6.753 1.00 97.44 196 PRO A O 1
ATOM 1573 N N . LEU A 1 197 ? 0.958 -12.570 -6.169 1.00 97.12 197 LEU A N 1
ATOM 1574 C CA . LEU A 1 197 ? 1.032 -12.078 -4.780 1.00 97.12 197 LEU A CA 1
ATOM 1575 C C . LEU A 1 197 ? 1.377 -10.588 -4.660 1.00 97.12 197 LEU A C 1
ATOM 1577 O O . LEU A 1 197 ? 0.886 -9.933 -3.748 1.00 97.12 197 LEU A O 1
ATOM 1581 N N . PHE A 1 198 ? 2.177 -10.036 -5.575 1.00 97.31 198 PHE A N 1
ATOM 1582 C CA . PHE A 1 198 ? 2.540 -8.613 -5.537 1.00 97.31 198 PHE A CA 1
ATOM 1583 C C . PHE A 1 198 ? 1.321 -7.693 -5.719 1.00 97.31 198 PHE A C 1
ATOM 1585 O O . PHE A 1 198 ? 1.294 -6.597 -5.170 1.00 97.31 198 PHE A O 1
ATOM 1592 N N . MET A 1 199 ? 0.277 -8.160 -6.423 1.00 98.19 199 MET A N 1
ATOM 1593 C CA . MET A 1 199 ? -0.972 -7.411 -6.614 1.00 98.19 199 MET A CA 1
ATOM 1594 C C . MET A 1 199 ? -1.689 -7.134 -5.291 1.00 98.19 199 MET A C 1
ATOM 1596 O O . MET A 1 199 ? -2.527 -6.241 -5.224 1.00 98.19 199 MET A O 1
ATOM 1600 N N . ASP A 1 200 ? -1.346 -7.856 -4.220 1.00 97.88 200 ASP A N 1
ATOM 1601 C CA . ASP A 1 200 ? -1.867 -7.569 -2.890 1.00 97.88 200 ASP A CA 1
ATOM 1602 C C . ASP A 1 200 ? -1.451 -6.163 -2.417 1.00 97.88 200 ASP A C 1
ATOM 1604 O O . ASP A 1 200 ? -2.119 -5.622 -1.541 1.00 97.88 200 ASP A O 1
ATOM 1608 N N . SER A 1 201 ? -0.389 -5.552 -2.979 1.00 97.31 201 SER A N 1
ATOM 1609 C CA . SER A 1 201 ? 0.011 -4.172 -2.656 1.00 97.31 201 SER A CA 1
ATOM 1610 C C . SER A 1 201 ? -1.081 -3.149 -2.966 1.00 97.31 201 SER A C 1
ATOM 1612 O O . SER A 1 201 ? -1.171 -2.166 -2.240 1.00 97.31 201 SER A O 1
ATOM 1614 N N . ALA A 1 202 ? -1.937 -3.408 -3.964 1.00 97.50 202 ALA A N 1
ATOM 1615 C CA . ALA A 1 202 ? -3.006 -2.502 -4.398 1.00 97.50 202 ALA A CA 1
ATOM 1616 C C . ALA A 1 202 ? -3.979 -2.120 -3.267 1.00 97.50 202 ALA A C 1
ATOM 1618 O O . ALA A 1 202 ? -4.597 -1.057 -3.279 1.00 97.50 202 ALA A O 1
ATOM 1619 N N . TRP A 1 203 ? -4.108 -2.982 -2.257 1.00 97.69 203 TRP A N 1
ATOM 1620 C CA . TRP A 1 203 ? -4.975 -2.750 -1.101 1.00 97.69 203 TRP A CA 1
ATOM 1621 C C . TRP A 1 203 ? -4.340 -1.866 -0.019 1.00 97.69 203 TRP A C 1
ATOM 1623 O O . TRP A 1 203 ? -5.010 -1.535 0.952 1.00 97.69 203 TRP A O 1
ATOM 1633 N N . PHE A 1 204 ? -3.067 -1.489 -0.171 1.00 97.19 204 PHE A N 1
ATOM 1634 C CA . PHE A 1 204 ? -2.282 -0.740 0.820 1.00 97.19 204 PHE A CA 1
ATOM 1635 C C . PHE A 1 204 ? -1.848 0.655 0.326 1.00 97.19 204 PHE A C 1
ATOM 1637 O O . PHE A 1 204 ? -1.021 1.318 0.954 1.00 97.19 204 PHE A O 1
ATOM 1644 N N . GLU A 1 205 ? -2.392 1.104 -0.805 1.00 94.44 205 GLU A N 1
ATOM 1645 C CA . GLU A 1 205 ? -2.020 2.354 -1.489 1.00 94.44 205 GLU A CA 1
ATOM 1646 C C . GLU A 1 205 ? -2.885 3.563 -1.087 1.00 94.44 205 GLU A C 1
ATOM 1648 O O . GLU A 1 205 ? -2.732 4.656 -1.630 1.00 94.44 205 GLU A O 1
ATOM 1653 N N . GLY A 1 206 ? -3.787 3.384 -0.118 1.00 91.38 206 GLY A N 1
ATOM 1654 C CA . GLY A 1 206 ? -4.703 4.433 0.330 1.00 91.38 206 GLY A CA 1
ATOM 1655 C C . GLY A 1 206 ? -5.876 4.667 -0.615 1.00 91.38 206 GLY A C 1
ATOM 1656 O O . GLY A 1 206 ? -6.294 3.773 -1.349 1.00 91.38 206 GLY A O 1
ATOM 1657 N N . GLN A 1 207 ? -6.453 5.865 -0.534 1.00 87.75 207 GLN A N 1
ATOM 1658 C CA . GLN A 1 207 ? -7.668 6.260 -1.255 1.00 87.75 207 GLN A CA 1
ATOM 1659 C C . GLN A 1 207 ? -7.337 7.242 -2.386 1.00 87.75 207 GLN A C 1
ATOM 1661 O O . GLN A 1 207 ? -7.864 8.348 -2.449 1.00 87.75 207 GLN A O 1
ATOM 1666 N N . THR A 1 208 ? -6.412 6.857 -3.265 1.00 90.69 208 THR A N 1
ATOM 1667 C CA . THR A 1 208 ? -6.058 7.646 -4.453 1.00 90.69 208 THR A CA 1
ATOM 1668 C C . THR A 1 208 ? -6.714 7.059 -5.710 1.00 90.69 208 THR A C 1
ATOM 1670 O O . THR A 1 208 ? -7.026 5.864 -5.736 1.00 90.69 208 THR A O 1
ATOM 1673 N N . PRO A 1 209 ? -6.896 7.849 -6.786 1.00 92.00 209 PRO A N 1
ATOM 1674 C CA . PRO A 1 209 ? -7.367 7.317 -8.067 1.00 92.00 209 PRO A CA 1
ATOM 1675 C C . PRO A 1 209 ? -6.488 6.175 -8.603 1.00 92.00 209 PRO A C 1
ATOM 1677 O O . PRO A 1 209 ? -7.011 5.181 -9.101 1.00 92.00 209 PRO A O 1
ATOM 1680 N N . ALA A 1 210 ? -5.164 6.276 -8.430 1.00 90.75 210 ALA A N 1
ATOM 1681 C CA . ALA A 1 210 ? -4.219 5.221 -8.800 1.00 90.75 210 ALA A CA 1
ATOM 1682 C C . ALA A 1 210 ? -4.445 3.935 -7.984 1.00 90.75 210 ALA A C 1
ATOM 1684 O O . ALA A 1 210 ? -4.548 2.851 -8.556 1.00 90.75 210 ALA A O 1
ATOM 1685 N N . ALA A 1 211 ? -4.638 4.049 -6.664 1.00 93.12 211 ALA A N 1
ATOM 1686 C CA . ALA A 1 211 ? -4.951 2.904 -5.809 1.00 93.12 211 ALA A CA 1
ATOM 1687 C C . ALA A 1 211 ? -6.263 2.217 -6.231 1.00 93.12 211 ALA A C 1
ATOM 1689 O O . ALA A 1 211 ? -6.330 0.989 -6.318 1.00 93.12 211 ALA A O 1
ATOM 1690 N N . ALA A 1 212 ? -7.303 2.997 -6.545 1.00 94.75 212 ALA A N 1
ATOM 1691 C CA . ALA A 1 212 ? -8.572 2.466 -7.040 1.00 94.75 212 ALA A CA 1
ATOM 1692 C C . ALA A 1 212 ? -8.396 1.710 -8.369 1.00 94.75 212 ALA A C 1
ATOM 1694 O O . ALA A 1 212 ? -8.966 0.629 -8.540 1.00 94.75 212 ALA A O 1
ATOM 1695 N N . GLN A 1 213 ? -7.563 2.234 -9.273 1.00 96.31 213 GLN A N 1
ATOM 1696 C CA . GLN A 1 213 ? -7.225 1.582 -10.537 1.00 96.31 213 GLN A CA 1
ATOM 1697 C C . GLN A 1 213 ? -6.449 0.272 -10.324 1.00 96.31 213 GLN A C 1
ATOM 1699 O O . GLN A 1 213 ? -6.788 -0.747 -10.924 1.00 96.31 213 GLN A O 1
ATOM 1704 N N . HIS A 1 214 ? -5.464 0.244 -9.426 1.00 97.25 214 HIS A N 1
ATOM 1705 C CA . HIS A 1 214 ? -4.717 -0.977 -9.106 1.00 97.25 214 HIS A CA 1
ATOM 1706 C C . HIS A 1 214 ? -5.590 -2.056 -8.453 1.00 97.25 214 HIS A C 1
ATOM 1708 O O . HIS A 1 214 ? -5.425 -3.248 -8.734 1.00 97.25 214 HIS A O 1
ATOM 1714 N N . GLN A 1 215 ? -6.555 -1.665 -7.618 1.00 97.56 215 GLN A N 1
ATOM 1715 C CA . GLN A 1 215 ? -7.554 -2.593 -7.081 1.00 97.56 215 GLN A CA 1
ATOM 1716 C C . GLN A 1 215 ? -8.465 -3.140 -8.183 1.00 97.56 215 GLN A C 1
ATOM 1718 O O . GLN A 1 215 ? -8.809 -4.322 -8.162 1.00 97.56 215 GLN A O 1
ATOM 1723 N N . GLU A 1 216 ? -8.825 -2.320 -9.171 1.00 97.75 216 GLU A N 1
ATOM 1724 C CA . GLU A 1 216 ? -9.579 -2.794 -10.330 1.00 97.75 216 GLU A CA 1
ATOM 1725 C C . GLU A 1 216 ? -8.764 -3.809 -11.137 1.00 97.75 216 GLU A C 1
ATOM 1727 O O . GLU A 1 216 ? -9.261 -4.882 -11.469 1.00 97.75 216 GLU A O 1
ATOM 1732 N N . TRP A 1 217 ? -7.469 -3.568 -11.349 1.00 97.94 217 TRP A N 1
ATOM 1733 C CA . TRP A 1 217 ? -6.583 -4.546 -11.988 1.00 97.94 217 TRP A CA 1
ATOM 1734 C C . TRP A 1 217 ? -6.494 -5.859 -11.204 1.00 97.94 217 TRP A C 1
ATOM 1736 O O . TRP A 1 217 ? -6.454 -6.934 -11.810 1.00 97.94 217 TRP A O 1
ATOM 1746 N N . PHE A 1 218 ? -6.502 -5.801 -9.866 1.00 98.31 218 PHE A N 1
ATOM 1747 C CA . PHE A 1 218 ? -6.599 -6.999 -9.029 1.00 98.31 218 PHE A CA 1
ATOM 1748 C C . PHE A 1 218 ? -7.879 -7.776 -9.349 1.00 98.31 218 PHE A C 1
ATOM 1750 O O . PHE A 1 218 ? -7.812 -8.986 -9.569 1.00 98.31 218 PHE A O 1
ATOM 1757 N N . LEU A 1 219 ? -9.031 -7.102 -9.402 1.00 98.12 219 LEU A N 1
ATOM 1758 C CA . LEU A 1 219 ? -10.322 -7.726 -9.706 1.00 98.12 219 LEU A CA 1
ATOM 1759 C C . LEU A 1 219 ? -10.371 -8.303 -11.125 1.00 98.12 219 LEU A C 1
ATOM 1761 O O . LEU A 1 219 ? -10.814 -9.436 -11.319 1.00 98.12 219 LEU A O 1
ATOM 1765 N N . MET A 1 220 ? -9.848 -7.576 -12.112 1.00 98.12 220 MET A N 1
ATOM 1766 C CA . MET A 1 220 ? -9.740 -8.052 -13.489 1.00 98.12 220 MET A CA 1
ATOM 1767 C C . MET A 1 220 ? -8.892 -9.327 -13.573 1.00 98.12 220 MET A C 1
ATOM 1769 O O . MET A 1 220 ? -9.307 -10.300 -14.210 1.00 98.12 220 MET A O 1
ATOM 1773 N N . ALA A 1 221 ? -7.739 -9.361 -12.894 1.00 97.75 221 ALA A N 1
ATOM 1774 C CA . ALA A 1 221 ? 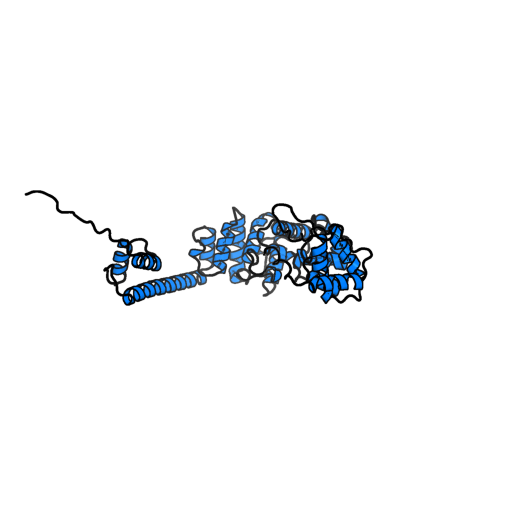-6.896 -10.552 -12.793 1.00 97.75 221 ALA A CA 1
ATOM 1775 C C . ALA A 1 221 ? -7.624 -11.706 -12.081 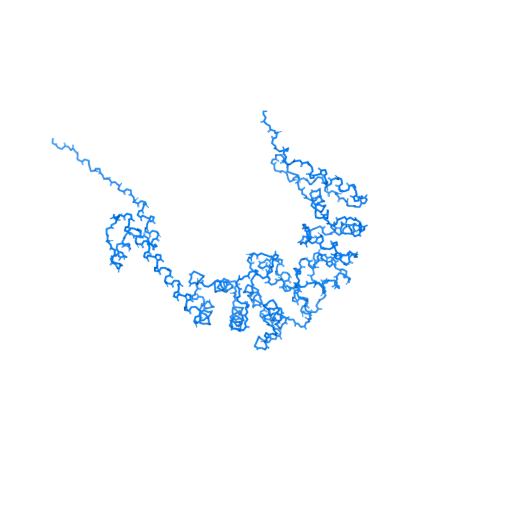1.00 97.75 221 ALA A C 1
ATOM 1777 O O . ALA A 1 221 ? -7.605 -12.843 -12.552 1.00 97.75 221 ALA A O 1
ATOM 1778 N N . ALA A 1 222 ? -8.319 -11.408 -10.982 1.00 97.94 222 ALA A N 1
ATOM 1779 C CA . ALA A 1 222 ? -9.143 -12.354 -10.231 1.00 97.94 222 ALA A CA 1
ATOM 1780 C C . ALA A 1 222 ? -10.280 -12.957 -11.071 1.00 97.94 222 ALA A C 1
ATOM 1782 O O . ALA A 1 222 ? -10.661 -14.110 -10.845 1.00 97.94 222 ALA A O 1
ATOM 1783 N N . GLY A 1 223 ? -10.787 -12.206 -12.052 1.00 97.62 223 GLY A N 1
ATOM 1784 C CA . GLY A 1 223 ? -11.753 -12.641 -13.060 1.00 97.62 223 GLY A CA 1
ATOM 1785 C C . GLY A 1 223 ? -11.144 -13.376 -14.263 1.00 97.62 223 GLY A C 1
ATOM 1786 O O . GLY A 1 223 ? -11.896 -13.909 -15.075 1.00 97.62 223 GLY A O 1
ATOM 1787 N N . GLY A 1 224 ? -9.812 -13.461 -14.366 1.00 96.94 224 GLY A N 1
ATOM 1788 C CA . GLY A 1 224 ? -9.098 -14.161 -15.442 1.00 96.94 224 GLY A CA 1
ATOM 1789 C C . GLY A 1 224 ? -8.738 -13.289 -16.650 1.00 96.94 224 GLY A C 1
ATOM 1790 O O . GLY A 1 224 ? -8.307 -13.815 -17.678 1.00 96.94 224 GLY A O 1
ATOM 1791 N N . SER A 1 225 ? -8.895 -11.967 -16.544 1.00 97.31 225 SER A N 1
ATOM 1792 C CA . SER A 1 225 ? -8.536 -11.027 -17.609 1.00 97.31 225 SER A CA 1
ATOM 1793 C C . SER A 1 225 ? -7.020 -10.954 -17.797 1.00 97.31 225 SER A C 1
ATOM 1795 O O . SER A 1 225 ? -6.238 -11.053 -16.848 1.00 97.31 225 SER A O 1
ATOM 1797 N N . SER A 1 226 ? -6.584 -10.747 -19.040 1.00 96.06 226 SER A N 1
ATOM 1798 C CA . SER A 1 226 ? -5.160 -10.572 -19.343 1.00 96.06 226 SER A CA 1
ATOM 1799 C C . SER A 1 226 ? -4.694 -9.181 -18.900 1.00 96.06 226 SER A C 1
ATOM 1801 O O . SER A 1 226 ? -5.418 -8.225 -19.164 1.00 96.06 226 SER A O 1
ATOM 1803 N N . PRO A 1 227 ? -3.457 -9.007 -18.387 1.00 96.50 227 PRO A N 1
ATOM 1804 C CA . PRO A 1 227 ? -2.923 -7.680 -18.061 1.00 96.50 227 PRO A CA 1
ATOM 1805 C C . PRO A 1 227 ? -2.974 -6.659 -19.206 1.00 96.50 227 PRO A C 1
ATOM 1807 O O . PRO A 1 227 ? -3.042 -5.462 -18.977 1.00 96.50 227 PRO A O 1
ATOM 1810 N N . ARG A 1 228 ? -3.022 -7.115 -20.464 1.00 96.31 228 ARG A N 1
ATOM 1811 C CA . ARG A 1 228 ? -3.202 -6.235 -21.634 1.00 96.31 228 ARG A CA 1
ATOM 1812 C C . ARG A 1 228 ? -4.575 -5.560 -21.706 1.00 96.31 228 ARG A C 1
ATOM 1814 O O . ARG A 1 228 ? -4.735 -4.620 -22.468 1.00 96.31 228 ARG A O 1
ATOM 1821 N N . GLN A 1 229 ? -5.555 -6.052 -20.957 1.00 96.44 229 GLN A N 1
ATOM 1822 C CA . GLN A 1 229 ? -6.908 -5.500 -20.895 1.00 96.44 229 GLN A CA 1
ATOM 1823 C C . GLN A 1 229 ? -7.060 -4.477 -19.763 1.00 96.44 229 GLN A C 1
ATOM 1825 O O . GLN A 1 229 ? -8.102 -3.847 -19.672 1.00 96.44 229 GLN A O 1
ATOM 1830 N N . PHE A 1 230 ? -6.040 -4.287 -18.919 1.00 94.81 230 PHE A N 1
ATOM 1831 C CA . PHE A 1 230 ? -6.129 -3.452 -17.715 1.00 94.81 230 PHE A CA 1
ATOM 1832 C C . PHE A 1 230 ? -6.091 -1.942 -18.014 1.00 94.81 230 PHE A C 1
ATOM 1834 O O . PHE A 1 230 ? -6.280 -1.133 -17.113 1.00 94.81 230 PHE A O 1
ATOM 1841 N N . GLY A 1 231 ? -5.829 -1.537 -19.263 1.00 92.88 231 GLY A N 1
ATOM 1842 C CA . GLY A 1 231 ? -5.569 -0.129 -19.580 1.00 92.88 231 GLY A CA 1
ATOM 1843 C C . GLY A 1 231 ? -4.275 0.365 -18.927 1.00 92.88 231 GLY A C 1
ATOM 1844 O O . GLY A 1 231 ? -4.248 1.440 -18.341 1.00 92.88 231 GLY A O 1
ATOM 1845 N N . LEU A 1 232 ? -3.224 -0.463 -18.973 1.00 93.69 232 LEU A N 1
ATOM 1846 C CA . LEU A 1 232 ? -1.920 -0.155 -18.384 1.00 93.69 232 LEU A CA 1
ATOM 1847 C C . LEU A 1 232 ? -1.305 1.102 -19.020 1.00 93.69 232 LEU A C 1
ATOM 1849 O O . LEU A 1 232 ? -1.465 1.304 -20.228 1.00 93.69 232 LEU A O 1
ATOM 1853 N N . PRO A 1 233 ? -0.496 1.870 -18.268 1.00 93.00 233 PRO A N 1
ATOM 1854 C CA . PRO A 1 233 ? 0.230 3.015 -18.820 1.00 93.00 233 PRO A CA 1
ATOM 1855 C C . PRO A 1 233 ? 1.320 2.598 -19.824 1.00 93.00 233 PRO A C 1
ATOM 1857 O O . PRO A 1 233 ? 1.864 3.428 -20.544 1.00 93.00 233 PRO A O 1
ATOM 1860 N N . ILE A 1 234 ? 1.624 1.297 -19.896 1.00 92.00 234 ILE A N 1
ATOM 1861 C CA . ILE A 1 234 ? 2.610 0.706 -20.799 1.00 92.00 234 ILE A CA 1
ATOM 1862 C C . ILE A 1 234 ? 1.991 -0.394 -21.658 1.00 92.00 234 ILE A C 1
ATOM 1864 O O . ILE A 1 234 ? 1.284 -1.283 -21.178 1.00 92.00 234 ILE A O 1
ATOM 1868 N N . GLN A 1 235 ? 2.302 -0.369 -22.954 1.00 89.88 235 GLN A N 1
ATOM 1869 C CA . GLN A 1 235 ? 1.779 -1.340 -23.914 1.00 89.88 235 GLN A CA 1
ATOM 1870 C C . GLN A 1 235 ? 2.464 -2.701 -23.743 1.00 89.88 235 GLN A C 1
ATOM 1872 O O . GLN A 1 235 ? 3.586 -2.939 -24.198 1.00 89.88 235 GLN A O 1
ATOM 1877 N N . PHE A 1 236 ? 1.775 -3.623 -23.075 1.00 94.81 236 PHE A N 1
ATOM 1878 C CA . PHE A 1 236 ? 2.312 -4.940 -22.759 1.00 94.81 236 PHE A CA 1
ATOM 1879 C C . PHE A 1 236 ? 2.380 -5.884 -23.962 1.00 94.81 236 PHE A C 1
ATOM 1881 O O . PHE A 1 236 ? 1.380 -6.240 -24.590 1.00 94.81 236 PHE A O 1
ATOM 1888 N N . THR A 1 237 ? 3.578 -6.418 -24.206 1.00 96.00 237 THR A N 1
ATOM 1889 C CA . THR A 1 237 ? 3.775 -7.585 -25.076 1.00 96.00 237 THR A CA 1
ATOM 1890 C C . THR A 1 237 ? 3.412 -8.885 -24.348 1.00 96.00 237 THR A C 1
ATOM 1892 O O . THR A 1 237 ? 3.333 -8.933 -23.119 1.00 96.00 237 THR A O 1
ATOM 1895 N N . LYS A 1 238 ? 3.257 -9.997 -25.085 1.00 96.94 238 LYS A N 1
ATOM 1896 C CA . LYS A 1 238 ? 3.046 -11.329 -24.475 1.00 96.94 238 LYS A CA 1
ATOM 1897 C C . LYS A 1 238 ? 4.169 -11.708 -23.496 1.00 96.94 238 LYS A C 1
ATOM 1899 O O . LYS A 1 238 ? 3.899 -12.305 -22.458 1.00 96.94 238 LYS A O 1
ATOM 1904 N N . ARG A 1 239 ? 5.417 -11.336 -23.805 1.00 97.50 239 ARG A N 1
ATOM 1905 C CA . ARG A 1 239 ? 6.577 -11.609 -22.946 1.00 97.50 239 ARG A CA 1
ATOM 1906 C C . ARG A 1 239 ? 6.541 -10.780 -21.659 1.00 97.50 239 ARG A C 1
ATOM 1908 O O . ARG A 1 239 ? 6.839 -11.310 -20.596 1.00 97.50 239 ARG A O 1
ATOM 1915 N N . MET A 1 240 ? 6.115 -9.518 -21.737 1.00 98.25 240 MET A N 1
ATOM 1916 C CA . MET A 1 240 ? 5.920 -8.670 -20.552 1.00 98.25 240 MET A CA 1
ATOM 1917 C C . MET A 1 240 ? 4.821 -9.221 -19.643 1.00 98.25 240 MET A C 1
ATOM 1919 O O . MET A 1 240 ? 5.035 -9.318 -18.442 1.00 98.25 240 MET A O 1
ATOM 1923 N N . VAL A 1 241 ? 3.694 -9.676 -20.207 1.00 97.94 241 VAL A N 1
ATOM 1924 C CA . VAL A 1 241 ? 2.624 -10.338 -19.434 1.00 97.94 241 VAL A CA 1
ATOM 1925 C C . VAL A 1 241 ? 3.162 -11.536 -18.655 1.00 97.94 241 VAL A C 1
ATOM 1927 O O . VAL A 1 241 ? 2.852 -11.684 -17.477 1.00 97.94 241 VAL A O 1
ATOM 1930 N N . HIS A 1 242 ? 3.980 -12.378 -19.294 1.00 97.44 242 HIS A N 1
ATOM 1931 C CA . HIS A 1 242 ? 4.591 -13.520 -18.618 1.00 97.44 242 HIS A CA 1
ATOM 1932 C C . HIS A 1 242 ? 5.447 -13.080 -17.421 1.00 97.44 242 HIS A C 1
ATOM 1934 O O . HIS A 1 242 ? 5.297 -13.640 -16.339 1.00 97.44 242 HIS A O 1
ATOM 1940 N N . HIS A 1 243 ? 6.305 -12.069 -17.579 1.00 98.19 243 HIS A N 1
ATOM 1941 C CA . HIS A 1 243 ? 7.113 -11.565 -16.465 1.00 98.19 243 HIS A CA 1
ATOM 1942 C C . HIS A 1 243 ? 6.268 -10.904 -15.370 1.00 98.19 243 HIS A C 1
ATOM 1944 O O . HIS A 1 243 ? 6.557 -11.113 -14.196 1.00 98.19 243 HIS A O 1
ATOM 1950 N N . PHE A 1 244 ? 5.200 -10.197 -15.739 1.00 97.81 244 PHE A N 1
ATOM 1951 C CA . PHE A 1 244 ? 4.299 -9.541 -14.795 1.00 97.81 244 PHE A CA 1
ATOM 1952 C C . PHE A 1 244 ? 3.582 -10.545 -13.914 1.00 97.81 244 PHE A C 1
ATOM 1954 O O . PHE A 1 244 ? 3.656 -10.449 -12.698 1.00 97.81 244 PHE A O 1
ATOM 1961 N N . LEU A 1 245 ? 2.975 -11.578 -14.499 1.00 96.62 245 LEU A N 1
ATOM 1962 C CA . LEU A 1 245 ? 2.267 -12.602 -13.728 1.00 96.62 245 LEU A CA 1
ATOM 1963 C C . LEU A 1 245 ? 3.191 -13.435 -12.822 1.00 96.62 245 LEU A C 1
ATOM 1965 O O . LEU A 1 245 ? 2.711 -14.043 -11.869 1.00 96.62 245 LEU A O 1
ATOM 1969 N N . ASN A 1 246 ? 4.499 -13.443 -13.096 1.00 96.31 246 ASN A N 1
ATOM 1970 C CA . ASN A 1 246 ? 5.511 -14.172 -12.327 1.00 96.31 246 ASN A CA 1
ATOM 1971 C C . ASN A 1 246 ? 6.420 -13.253 -11.488 1.00 96.31 246 ASN A C 1
ATOM 1973 O O . ASN A 1 246 ? 7.468 -13.697 -11.017 1.00 96.31 246 ASN A O 1
ATOM 1977 N N . ALA A 1 247 ? 6.063 -11.976 -11.316 1.00 96.88 247 ALA A N 1
ATOM 1978 C CA . ALA A 1 247 ? 6.862 -11.042 -10.532 1.00 96.88 247 ALA A CA 1
ATOM 1979 C C . ALA A 1 247 ? 6.911 -11.441 -9.043 1.00 96.88 247 ALA A C 1
ATOM 1981 O O . ALA A 1 247 ? 5.972 -12.034 -8.501 1.00 96.88 247 ALA A O 1
ATOM 1982 N N . SER A 1 248 ? 8.024 -11.103 -8.380 1.00 95.19 248 SER A N 1
ATOM 1983 C CA . SER A 1 248 ? 8.219 -11.367 -6.949 1.00 95.19 248 SER A CA 1
ATOM 1984 C C . SER A 1 248 ? 7.117 -10.718 -6.095 1.00 95.19 248 SER A C 1
ATOM 1986 O O . SER A 1 248 ? 6.758 -9.573 -6.372 1.00 95.19 248 SER A O 1
ATOM 1988 N N . PRO A 1 249 ? 6.638 -11.374 -5.016 1.00 94.38 249 PRO A N 1
ATOM 1989 C CA . PRO A 1 249 ? 5.677 -10.797 -4.068 1.00 94.38 249 PRO A CA 1
ATOM 1990 C C . PRO A 1 249 ? 6.119 -9.487 -3.399 1.00 94.38 249 PRO A C 1
ATOM 1992 O O . PRO A 1 249 ? 5.279 -8.792 -2.835 1.00 94.38 249 PRO A O 1
ATOM 1995 N N . ASP A 1 250 ? 7.420 -9.181 -3.422 1.00 92.69 250 ASP A N 1
ATOM 1996 C CA . ASP A 1 250 ? 7.996 -7.981 -2.801 1.00 92.69 250 ASP A CA 1
ATOM 1997 C C . ASP A 1 250 ? 7.849 -6.719 -3.666 1.00 92.69 250 ASP A C 1
ATOM 1999 O O . ASP A 1 250 ? 8.151 -5.613 -3.207 1.00 92.69 250 ASP A O 1
ATOM 2003 N N . HIS A 1 251 ? 7.397 -6.870 -4.914 1.00 96.06 251 HIS A N 1
ATOM 2004 C CA . HIS A 1 251 ? 7.056 -5.735 -5.760 1.00 96.06 251 HIS A CA 1
ATOM 2005 C C . HIS A 1 251 ? 5.737 -5.087 -5.324 1.00 96.06 251 HIS A C 1
ATOM 2007 O O . HIS A 1 251 ? 4.812 -5.736 -4.841 1.00 96.06 251 HIS A O 1
ATOM 2013 N N . THR A 1 252 ? 5.648 -3.783 -5.545 1.00 96.31 252 THR A N 1
ATOM 2014 C CA . THR A 1 252 ? 4.371 -3.080 -5.714 1.00 96.31 252 THR A CA 1
ATOM 2015 C C . THR A 1 252 ? 3.844 -3.300 -7.133 1.00 96.31 252 THR A C 1
ATOM 2017 O O . THR A 1 252 ? 4.612 -3.699 -8.012 1.00 96.31 252 THR A O 1
ATOM 2020 N N . VAL A 1 253 ? 2.569 -2.994 -7.395 1.00 97.25 253 VAL A N 1
ATOM 2021 C CA . VAL A 1 253 ? 2.010 -3.018 -8.761 1.00 97.25 253 VAL A CA 1
ATOM 2022 C C . VAL A 1 253 ? 2.884 -2.214 -9.730 1.00 97.25 253 VAL A C 1
ATOM 2024 O O . VAL A 1 253 ? 3.305 -2.741 -10.761 1.00 97.25 253 VAL A O 1
ATOM 2027 N N . GLU A 1 254 ? 3.263 -0.996 -9.341 1.00 95.69 254 GLU A N 1
ATOM 2028 C CA . GLU A 1 254 ? 4.107 -0.129 -10.162 1.00 95.69 254 GLU A CA 1
ATOM 2029 C C . GLU A 1 254 ? 5.493 -0.723 -10.407 1.00 95.69 254 GLU A C 1
ATOM 2031 O O . GLU A 1 254 ? 5.943 -0.822 -11.541 1.00 95.69 254 GLU A O 1
ATOM 2036 N N . THR A 1 255 ? 6.190 -1.201 -9.379 1.00 96.44 255 THR A N 1
ATOM 2037 C CA . THR A 1 255 ? 7.531 -1.769 -9.609 1.00 96.44 255 THR A CA 1
ATOM 2038 C C . THR A 1 255 ? 7.477 -3.083 -10.394 1.00 96.44 255 THR A C 1
ATOM 2040 O O . THR A 1 255 ? 8.401 -3.372 -11.157 1.00 96.44 255 THR A O 1
ATOM 2043 N N . ALA A 1 256 ? 6.389 -3.853 -10.288 1.00 97.69 256 ALA A N 1
ATOM 2044 C CA . ALA A 1 256 ? 6.164 -5.041 -11.107 1.00 97.69 256 ALA A CA 1
ATOM 2045 C C . ALA A 1 256 ? 5.948 -4.687 -12.586 1.00 97.69 256 ALA A C 1
ATOM 2047 O O . ALA A 1 256 ? 6.457 -5.399 -13.456 1.00 97.69 256 ALA A O 1
ATOM 2048 N N . LEU A 1 257 ? 5.252 -3.587 -12.896 1.00 97.38 257 LEU A N 1
ATOM 2049 C CA . LEU A 1 257 ? 5.095 -3.089 -14.266 1.00 97.38 257 LEU A CA 1
ATOM 2050 C C . LEU A 1 257 ? 6.461 -2.785 -14.906 1.00 97.38 257 LEU A C 1
ATOM 2052 O O . LEU A 1 257 ? 6.796 -3.376 -15.939 1.00 97.38 257 LEU A O 1
ATOM 2056 N N . ARG A 1 258 ? 7.293 -1.956 -14.260 1.00 97.75 258 ARG A N 1
ATOM 2057 C CA . ARG A 1 258 ? 8.629 -1.589 -14.765 1.00 97.75 258 ARG A CA 1
ATOM 2058 C C . ARG A 1 258 ? 9.549 -2.803 -14.857 1.00 97.75 258 ARG A C 1
ATOM 2060 O O . ARG A 1 258 ? 10.217 -2.989 -15.873 1.00 97.75 258 ARG A O 1
ATOM 2067 N N . TRP A 1 259 ? 9.544 -3.674 -13.844 1.00 98.06 259 TRP A N 1
ATOM 2068 C CA . TRP A 1 259 ? 10.289 -4.939 -13.856 1.00 98.06 259 TRP A CA 1
ATOM 2069 C C . TRP A 1 259 ? 9.964 -5.785 -15.093 1.00 98.06 259 TRP A C 1
ATOM 2071 O O . TRP A 1 259 ? 10.851 -6.243 -15.818 1.00 98.06 259 TRP A O 1
ATOM 2081 N N . SER A 1 260 ? 8.670 -5.943 -15.365 1.00 98.00 260 SER A N 1
ATOM 2082 C CA . SER A 1 260 ? 8.157 -6.757 -16.466 1.00 98.00 260 SER A CA 1
ATOM 2083 C C . SER A 1 260 ? 8.461 -6.155 -17.824 1.00 98.00 260 SER A C 1
ATOM 2085 O O . SER A 1 260 ? 8.743 -6.888 -18.773 1.00 98.00 260 SER A O 1
ATOM 2087 N N . GLN A 1 261 ? 8.442 -4.827 -17.916 1.00 98.06 261 GLN A N 1
ATOM 2088 C CA . GLN A 1 261 ? 8.836 -4.111 -19.116 1.00 98.06 261 GLN A CA 1
ATOM 2089 C C . GLN A 1 261 ? 10.317 -4.354 -19.435 1.00 98.06 261 GLN A C 1
ATOM 2091 O O . GLN A 1 261 ? 10.631 -4.757 -20.553 1.00 98.06 261 GLN A O 1
ATOM 2096 N N . VAL A 1 262 ? 11.219 -4.198 -18.457 1.00 97.94 262 VAL A N 1
ATOM 2097 C CA . VAL A 1 262 ? 12.665 -4.404 -18.658 1.00 97.94 262 VAL A CA 1
ATOM 2098 C C . VAL A 1 262 ? 12.963 -5.842 -19.087 1.00 97.94 262 VAL A C 1
ATOM 2100 O O . VAL A 1 262 ? 13.616 -6.052 -20.111 1.00 97.94 262 VAL A O 1
ATOM 2103 N N . LEU A 1 263 ? 12.450 -6.842 -18.361 1.00 98.25 263 LEU A N 1
ATOM 2104 C CA . LEU A 1 263 ? 12.666 -8.252 -18.714 1.00 98.25 263 LEU A CA 1
ATOM 2105 C C . LEU A 1 263 ? 12.004 -8.625 -20.049 1.00 98.25 263 LEU A C 1
ATOM 2107 O O . LEU A 1 263 ? 12.572 -9.361 -20.861 1.00 98.25 263 LEU A O 1
ATOM 2111 N N . GLY A 1 264 ? 10.813 -8.083 -20.313 1.00 97.75 264 GLY A N 1
ATOM 2112 C CA . GLY A 1 264 ? 10.075 -8.303 -21.552 1.00 97.75 264 GLY A CA 1
ATOM 2113 C C . GLY A 1 264 ? 10.759 -7.719 -22.789 1.00 97.75 264 GLY A C 1
ATOM 2114 O O . GLY A 1 264 ? 10.625 -8.284 -23.873 1.00 97.75 264 GLY A O 1
ATOM 2115 N N . LEU A 1 265 ? 11.533 -6.644 -22.625 1.00 97.56 265 LEU A N 1
ATOM 2116 C CA . LEU A 1 265 ? 12.386 -6.063 -23.668 1.00 97.56 265 LEU A CA 1
ATOM 2117 C C . LEU A 1 265 ? 13.712 -6.817 -23.861 1.00 97.56 265 LEU A C 1
ATOM 2119 O O . LEU A 1 265 ? 14.460 -6.489 -24.777 1.00 97.56 265 LEU A O 1
ATOM 2123 N N . GLY A 1 266 ? 13.999 -7.831 -23.039 1.00 97.62 266 GLY A N 1
ATOM 2124 C CA . GLY A 1 266 ? 15.229 -8.624 -23.105 1.00 97.62 266 GLY A CA 1
ATOM 2125 C C . GLY A 1 266 ? 16.313 -8.209 -22.109 1.00 97.62 266 GLY A C 1
ATOM 2126 O O . GLY A 1 266 ? 17.421 -8.732 -22.185 1.00 97.62 266 GLY A O 1
ATOM 2127 N N . GLY A 1 267 ? 16.014 -7.307 -21.171 1.00 97.19 267 GLY A N 1
ATOM 2128 C CA . GLY A 1 267 ? 16.926 -6.954 -20.087 1.00 97.19 267 GLY A CA 1
ATOM 2129 C C . GLY A 1 267 ? 17.092 -8.072 -19.057 1.00 97.19 267 GLY A C 1
ATOM 2130 O O . GLY A 1 267 ? 16.247 -8.955 -18.919 1.00 97.19 267 GLY A O 1
ATOM 2131 N N . GLY A 1 268 ? 18.197 -8.025 -18.312 1.00 96.06 268 GLY A N 1
ATOM 2132 C CA . GLY A 1 268 ? 18.463 -8.938 -17.200 1.00 96.06 268 GLY A CA 1
ATOM 2133 C C . GLY A 1 268 ? 17.985 -8.402 -15.846 1.00 96.06 268 GLY A C 1
ATOM 2134 O O . GLY A 1 268 ? 17.815 -7.199 -15.657 1.00 96.06 268 GLY A O 1
ATOM 2135 N N . VAL A 1 269 ? 17.869 -9.303 -14.866 1.00 95.88 269 VAL A N 1
ATOM 2136 C CA . VAL A 1 269 ? 17.475 -9.032 -13.464 1.00 95.88 269 VAL A CA 1
ATOM 2137 C C . VAL A 1 269 ? 18.312 -7.912 -12.825 1.00 95.88 269 VAL A C 1
ATOM 2139 O O . VAL A 1 269 ? 17.769 -7.061 -12.128 1.00 95.88 269 VAL A O 1
ATOM 2142 N N . ARG A 1 270 ? 19.627 -7.867 -13.093 1.00 96.06 270 ARG A N 1
ATOM 2143 C CA . ARG A 1 270 ? 20.527 -6.825 -12.557 1.00 96.06 270 ARG A CA 1
ATOM 2144 C C . ARG A 1 270 ? 20.191 -5.429 -13.083 1.00 96.06 270 ARG A C 1
ATOM 2146 O O . ARG A 1 270 ? 20.130 -4.486 -12.302 1.00 96.06 270 ARG A O 1
ATOM 2153 N N . LEU A 1 271 ? 19.951 -5.312 -14.390 1.00 97.44 271 LEU A N 1
ATOM 2154 C CA . LEU A 1 271 ? 19.548 -4.053 -15.018 1.00 97.44 271 LEU A CA 1
ATOM 2155 C C . LEU A 1 271 ? 18.175 -3.610 -14.504 1.00 97.44 271 LEU A C 1
ATOM 2157 O O . LEU A 1 271 ? 17.997 -2.451 -14.150 1.00 97.44 271 LEU A O 1
ATOM 2161 N N . ALA A 1 272 ? 17.227 -4.543 -14.410 1.00 97.44 272 ALA A N 1
ATOM 2162 C CA . ALA A 1 272 ? 15.905 -4.254 -13.873 1.00 97.44 272 ALA A CA 1
ATOM 2163 C C . ALA A 1 272 ? 15.986 -3.748 -12.422 1.00 97.44 272 ALA A C 1
ATOM 2165 O O . ALA A 1 272 ? 15.389 -2.726 -12.109 1.00 97.44 272 ALA A O 1
ATOM 2166 N N . GLY A 1 273 ? 16.801 -4.378 -11.568 1.00 96.62 273 GLY A N 1
ATOM 2167 C CA . GLY A 1 273 ? 17.051 -3.900 -10.204 1.00 96.62 273 GLY A CA 1
ATOM 2168 C C . GLY A 1 273 ? 17.661 -2.494 -10.154 1.00 96.62 273 GLY A C 1
ATOM 2169 O O . GLY A 1 273 ? 17.233 -1.675 -9.348 1.00 96.62 273 GLY A O 1
ATOM 2170 N N . ALA A 1 274 ? 18.605 -2.185 -11.046 1.00 97.31 274 ALA A N 1
ATOM 2171 C CA . ALA A 1 274 ? 19.202 -0.852 -11.139 1.00 97.31 274 ALA A CA 1
ATOM 2172 C C . ALA A 1 274 ? 18.193 0.224 -11.581 1.00 97.31 274 ALA A C 1
ATOM 2174 O O . ALA A 1 274 ? 18.182 1.319 -11.028 1.00 97.31 274 ALA A O 1
ATOM 2175 N N . ILE A 1 275 ? 17.312 -0.100 -12.534 1.00 97.62 275 ILE A N 1
ATOM 2176 C CA . ILE A 1 275 ? 16.235 0.796 -12.983 1.00 97.62 275 ILE A CA 1
ATOM 2177 C C . ILE A 1 275 ? 15.196 1.001 -11.874 1.00 97.62 275 ILE A C 1
ATOM 2179 O O . ILE A 1 275 ? 14.760 2.128 -11.652 1.00 97.62 275 ILE A O 1
ATOM 2183 N N . LEU A 1 276 ? 14.830 -0.053 -11.140 1.00 96.38 276 LEU A N 1
ATOM 2184 C CA . LEU A 1 276 ? 13.919 0.056 -9.994 1.00 96.38 276 LEU A CA 1
ATOM 2185 C C . LEU A 1 276 ? 14.499 0.874 -8.830 1.00 96.38 276 LEU A C 1
ATOM 2187 O O . LEU A 1 276 ? 13.742 1.345 -7.990 1.00 96.38 276 LEU A O 1
ATOM 2191 N N . GLY A 1 277 ? 15.820 1.052 -8.778 1.00 94.88 277 GLY A N 1
ATOM 2192 C CA . GLY A 1 277 ? 16.486 1.957 -7.840 1.00 94.88 277 GLY A CA 1
ATOM 2193 C C . GLY A 1 277 ? 16.545 3.418 -8.299 1.00 94.88 277 GLY A C 1
ATOM 2194 O O . GLY A 1 277 ? 17.154 4.224 -7.606 1.00 94.88 277 GLY A O 1
ATOM 2195 N N . SER A 1 278 ? 15.966 3.754 -9.455 1.00 96.00 278 SER A N 1
ATOM 2196 C CA . SER A 1 278 ? 15.997 5.099 -10.046 1.00 96.00 278 SER A CA 1
ATOM 2197 C C . SER A 1 278 ? 14.627 5.783 -10.025 1.00 96.00 278 SER A C 1
ATOM 2199 O O . SER A 1 278 ? 13.607 5.151 -9.742 1.00 96.00 278 SER A O 1
ATOM 2201 N N . ARG A 1 279 ? 14.572 7.065 -10.415 1.00 93.62 279 ARG A N 1
ATOM 2202 C CA . ARG A 1 279 ? 13.319 7.844 -10.455 1.00 93.62 279 ARG A CA 1
ATOM 2203 C C . ARG A 1 279 ? 12.216 7.269 -11.350 1.00 93.62 279 ARG A C 1
ATOM 2205 O O . ARG A 1 279 ? 11.051 7.549 -11.111 1.00 93.62 279 ARG A O 1
ATOM 2212 N N . ILE A 1 280 ? 12.547 6.457 -12.358 1.00 94.94 280 ILE A N 1
ATOM 2213 C CA . ILE A 1 280 ? 11.544 5.897 -13.286 1.00 94.94 280 ILE A CA 1
ATOM 2214 C C . ILE A 1 280 ? 10.949 4.565 -12.809 1.00 94.94 280 ILE A C 1
ATOM 2216 O O . ILE A 1 280 ? 10.211 3.914 -13.551 1.00 94.94 280 ILE A O 1
ATOM 2220 N N . ALA A 1 281 ? 11.263 4.132 -11.583 1.00 93.75 281 ALA A N 1
ATOM 2221 C CA . ALA A 1 281 ? 10.776 2.872 -11.023 1.00 93.75 281 ALA A CA 1
ATOM 2222 C C . ALA A 1 281 ? 9.240 2.774 -10.991 1.00 93.75 281 ALA A C 1
ATOM 2224 O O . ALA A 1 281 ? 8.700 1.694 -11.223 1.00 93.75 281 ALA A O 1
ATOM 2225 N N . ALA A 1 282 ? 8.566 3.897 -10.725 1.00 89.00 282 ALA A N 1
ATOM 2226 C CA . ALA A 1 282 ? 7.109 4.012 -10.617 1.00 89.00 282 ALA A CA 1
ATOM 2227 C C . ALA A 1 282 ? 6.554 5.265 -11.331 1.00 89.00 282 ALA A C 1
ATOM 2229 O O . ALA A 1 282 ? 5.491 5.758 -10.981 1.00 89.00 282 ALA A O 1
ATOM 2230 N N . VAL A 1 283 ? 7.285 5.801 -12.315 1.00 89.94 283 VAL A N 1
ATOM 2231 C CA . VAL A 1 283 ? 6.851 6.946 -13.136 1.00 89.94 283 VAL A CA 1
ATOM 2232 C C . VAL A 1 283 ? 6.682 6.463 -14.564 1.00 89.94 283 VAL A C 1
ATOM 2234 O O . VAL A 1 283 ? 7.640 5.937 -15.126 1.00 89.94 283 VAL A O 1
ATOM 2237 N N . TYR A 1 284 ? 5.492 6.632 -15.140 1.00 92.12 284 TYR A N 1
ATOM 2238 C CA . TYR A 1 284 ? 5.140 6.125 -16.477 1.00 92.12 284 TYR A CA 1
ATOM 2239 C C . TYR A 1 284 ? 4.773 7.207 -17.490 1.00 92.12 284 TYR A C 1
ATOM 2241 O O . TYR A 1 284 ? 4.445 6.902 -18.636 1.00 92.12 284 TYR A O 1
ATOM 2249 N N . GLU A 1 285 ? 4.868 8.469 -17.091 1.00 91.75 285 GLU A N 1
ATOM 2250 C CA . GLU A 1 285 ? 4.799 9.591 -18.018 1.00 91.75 285 GLU A CA 1
ATOM 2251 C C . GLU A 1 285 ? 5.929 9.485 -19.048 1.00 91.75 285 GLU A C 1
ATOM 2253 O O . GLU A 1 285 ? 7.062 9.121 -18.717 1.00 91.75 285 GLU A O 1
ATOM 2258 N N . HIS A 1 286 ? 5.610 9.783 -20.308 1.00 93.69 286 HIS A N 1
ATOM 2259 C CA . HIS A 1 286 ? 6.556 9.721 -21.425 1.00 93.69 286 HIS A CA 1
ATOM 2260 C C . HIS A 1 286 ? 7.244 8.347 -21.589 1.00 93.69 286 HIS A C 1
ATOM 2262 O O . HIS A 1 286 ? 8.441 8.263 -21.890 1.00 93.69 286 HIS A O 1
ATOM 2268 N N . ASP A 1 287 ? 6.523 7.237 -21.363 1.00 93.88 287 ASP A N 1
ATOM 2269 C CA . ASP A 1 287 ? 7.093 5.889 -21.534 1.00 93.88 287 ASP A CA 1
ATOM 2270 C C . ASP A 1 287 ? 7.527 5.599 -22.982 1.00 93.88 287 ASP A C 1
ATOM 2272 O O . ASP A 1 287 ? 8.467 4.840 -23.203 1.00 93.88 287 ASP A O 1
ATOM 2276 N N . ASP A 1 288 ? 6.924 6.261 -23.969 1.00 93.62 288 ASP A N 1
ATOM 2277 C CA . ASP A 1 288 ? 7.361 6.258 -25.368 1.00 93.62 288 ASP A CA 1
ATOM 2278 C C . ASP A 1 288 ? 8.817 6.728 -25.536 1.00 93.62 288 ASP A C 1
ATOM 2280 O O . ASP A 1 288 ? 9.554 6.178 -26.358 1.00 93.62 288 ASP A O 1
ATOM 2284 N N . PHE A 1 289 ? 9.269 7.670 -24.703 1.00 95.69 289 PHE A N 1
ATOM 2285 C CA . PHE A 1 289 ? 10.674 8.044 -24.588 1.00 95.69 289 PHE A CA 1
ATOM 2286 C C . PHE A 1 289 ? 11.456 7.063 -23.706 1.00 95.69 289 PHE A C 1
ATOM 2288 O O . PHE A 1 289 ? 12.489 6.538 -24.139 1.00 95.69 289 PHE A O 1
ATOM 2295 N N . TRP A 1 290 ? 10.992 6.776 -22.486 1.00 96.62 290 TRP A N 1
ATOM 2296 C CA . TRP A 1 290 ? 11.750 5.953 -21.531 1.00 96.62 290 TRP A CA 1
ATOM 2297 C C . TRP A 1 290 ? 12.001 4.528 -22.026 1.00 96.62 290 TRP A C 1
ATOM 2299 O O . TRP A 1 290 ? 13.069 3.968 -21.771 1.00 96.62 290 TRP A O 1
ATOM 2309 N N . VAL A 1 291 ? 11.096 3.956 -22.820 1.00 96.31 291 VAL A N 1
ATOM 2310 C CA . VAL A 1 291 ? 11.299 2.653 -23.461 1.00 96.31 291 VAL A CA 1
ATOM 2311 C C . VAL A 1 291 ? 12.515 2.662 -24.397 1.00 96.31 291 VAL A C 1
ATOM 2313 O O . VAL A 1 291 ? 13.208 1.648 -24.512 1.00 96.31 291 VAL A O 1
ATOM 2316 N N . THR A 1 292 ? 12.836 3.796 -25.035 1.00 97.12 292 THR A N 1
ATOM 2317 C CA . THR A 1 292 ? 14.042 3.932 -25.871 1.00 97.12 292 THR A CA 1
ATOM 2318 C C . THR A 1 292 ? 15.311 3.926 -25.024 1.00 97.12 292 THR A C 1
ATOM 2320 O O . THR A 1 292 ? 16.283 3.262 -25.390 1.00 97.12 292 THR A O 1
ATOM 2323 N N . VAL A 1 293 ? 15.282 4.579 -23.857 1.00 97.44 293 VAL A N 1
ATOM 2324 C CA . VAL A 1 293 ? 16.387 4.594 -22.889 1.00 97.44 293 VAL A CA 1
ATOM 2325 C C . VAL A 1 293 ? 16.609 3.197 -22.316 1.00 97.44 293 VAL A C 1
ATOM 2327 O O . VAL A 1 293 ? 17.741 2.720 -22.283 1.00 97.44 293 VAL A O 1
ATOM 2330 N N . ILE A 1 294 ? 15.537 2.491 -21.945 1.00 97.38 294 ILE A N 1
ATOM 2331 C CA . ILE A 1 294 ? 15.611 1.111 -21.448 1.00 97.38 294 ILE A CA 1
ATOM 2332 C C . ILE A 1 294 ? 16.208 0.187 -22.514 1.00 97.38 294 ILE A C 1
ATOM 2334 O O . ILE A 1 294 ? 17.121 -0.580 -22.216 1.00 97.38 294 ILE A O 1
ATOM 2338 N N . ARG A 1 295 ? 15.754 0.277 -23.772 1.00 97.31 295 ARG A N 1
ATOM 2339 C CA . ARG A 1 295 ? 16.335 -0.498 -24.885 1.00 97.31 295 ARG A CA 1
ATOM 2340 C C . ARG A 1 295 ? 17.810 -0.178 -25.100 1.00 97.31 295 ARG A C 1
ATOM 2342 O O . ARG A 1 295 ? 18.597 -1.095 -25.319 1.00 97.31 295 ARG A O 1
ATOM 2349 N N . TRP A 1 296 ? 18.186 1.098 -25.019 1.00 97.69 296 TRP A N 1
ATOM 2350 C CA . TRP A 1 296 ? 19.584 1.503 -25.114 1.00 97.69 296 TRP A CA 1
ATOM 2351 C C . TRP A 1 296 ? 20.414 0.874 -23.990 1.00 97.69 296 TRP A C 1
ATOM 2353 O O . TRP A 1 296 ? 21.417 0.239 -24.298 1.00 97.69 296 TRP A O 1
ATOM 2363 N N . LEU A 1 297 ? 19.957 0.939 -22.732 1.00 97.25 297 LEU A N 1
ATOM 2364 C CA . LEU A 1 297 ? 20.622 0.326 -21.572 1.00 97.25 297 LEU A CA 1
ATOM 2365 C C . LEU A 1 297 ? 20.769 -1.196 -21.706 1.00 97.25 297 LEU A C 1
ATOM 2367 O O . LEU A 1 297 ? 21.814 -1.740 -21.358 1.00 97.25 297 LEU A O 1
ATOM 2371 N N . ILE A 1 298 ? 19.759 -1.888 -22.248 1.00 97.31 298 ILE A N 1
ATOM 2372 C CA . ILE A 1 298 ? 19.833 -3.331 -22.543 1.00 97.31 298 ILE A CA 1
ATOM 2373 C C . ILE A 1 298 ? 20.983 -3.632 -23.516 1.00 97.31 298 ILE A C 1
ATOM 2375 O O . ILE A 1 298 ? 21.672 -4.638 -23.364 1.00 97.31 298 ILE A O 1
ATOM 2379 N N . GLY A 1 299 ? 21.229 -2.738 -24.477 1.00 96.19 299 GLY A N 1
ATOM 2380 C CA . GLY A 1 299 ? 22.357 -2.820 -25.403 1.00 96.19 299 GLY A CA 1
ATOM 2381 C C . GLY A 1 299 ? 23.727 -2.502 -24.789 1.00 96.19 299 GLY A C 1
ATOM 2382 O O . GLY A 1 299 ? 24.725 -2.653 -25.488 1.00 96.19 299 GLY A O 1
ATOM 2383 N N . GLN A 1 300 ? 23.805 -2.083 -23.517 1.00 95.00 300 GLN A N 1
ATOM 2384 C CA . GLN A 1 300 ? 25.052 -1.724 -22.822 1.00 95.00 300 GLN A CA 1
ATOM 2385 C C . GLN A 1 300 ? 25.380 -2.686 -21.661 1.00 95.00 300 GLN A C 1
ATOM 2387 O O . GLN A 1 300 ? 25.442 -2.261 -20.506 1.00 95.00 300 GLN A O 1
ATOM 2392 N N . PRO A 1 301 ? 25.644 -3.983 -21.913 1.00 91.06 301 PRO A N 1
ATOM 2393 C CA . PRO A 1 301 ? 25.858 -4.965 -20.845 1.00 91.06 301 PRO A CA 1
ATOM 2394 C C . PRO A 1 301 ? 27.108 -4.702 -19.987 1.00 91.06 301 PRO A C 1
ATOM 2396 O O . PRO A 1 301 ? 27.192 -5.206 -18.870 1.00 91.06 301 PRO A O 1
ATOM 2399 N N . MET A 1 302 ? 28.077 -3.929 -20.495 1.00 93.00 302 MET A N 1
ATOM 2400 C CA . MET A 1 302 ? 29.305 -3.564 -19.773 1.00 93.00 302 MET A CA 1
ATOM 2401 C C . MET A 1 302 ? 29.179 -2.276 -18.943 1.00 93.00 302 MET A C 1
ATOM 2403 O O . MET A 1 302 ? 30.127 -1.912 -18.249 1.00 93.00 302 MET A O 1
ATOM 2407 N N . LEU A 1 303 ? 28.047 -1.567 -19.014 1.00 93.81 303 LEU A N 1
ATOM 2408 C CA . LEU A 1 303 ? 27.825 -0.366 -18.213 1.00 93.81 303 LEU A CA 1
ATOM 2409 C C . LEU A 1 303 ? 27.641 -0.749 -16.736 1.00 93.81 303 LEU A C 1
ATOM 2411 O O . LEU A 1 303 ? 26.808 -1.595 -16.410 1.00 93.81 303 LEU A O 1
ATOM 2415 N N . ASP A 1 304 ? 28.391 -0.108 -15.834 1.00 94.75 304 ASP A N 1
ATOM 2416 C CA . ASP A 1 304 ? 28.214 -0.316 -14.394 1.00 94.75 304 ASP A CA 1
ATOM 2417 C C . ASP A 1 304 ? 26.808 0.123 -13.970 1.00 94.75 304 ASP A C 1
ATOM 2419 O O . ASP A 1 304 ? 26.422 1.286 -14.112 1.00 94.75 304 ASP A O 1
ATOM 2423 N N . THR A 1 305 ? 26.053 -0.812 -13.394 1.00 94.75 305 THR A N 1
ATOM 2424 C CA . THR A 1 305 ? 24.685 -0.591 -12.920 1.00 94.75 305 THR A CA 1
ATOM 2425 C C . THR A 1 305 ? 24.574 0.535 -11.896 1.00 94.75 305 THR A C 1
ATOM 2427 O O . THR A 1 305 ? 23.514 1.145 -11.788 1.00 94.75 305 THR A O 1
ATOM 2430 N N . ARG A 1 306 ? 25.654 0.859 -11.170 1.00 95.19 306 ARG A N 1
ATOM 2431 C CA . ARG A 1 306 ? 25.671 1.995 -10.230 1.00 95.19 306 ARG A CA 1
ATOM 2432 C C . ARG A 1 306 ? 25.502 3.346 -10.921 1.00 95.19 306 ARG A C 1
ATOM 2434 O O . ARG A 1 306 ? 25.025 4.285 -10.298 1.00 95.19 306 ARG A O 1
ATOM 2441 N N . GLN A 1 307 ? 25.864 3.437 -12.200 1.00 96.12 307 GLN A N 1
ATOM 2442 C CA . GLN A 1 307 ? 25.734 4.665 -12.984 1.00 96.12 307 GLN A CA 1
ATOM 2443 C C . GLN A 1 307 ? 24.324 4.856 -13.548 1.00 96.12 307 GLN A C 1
ATOM 2445 O O . GLN A 1 307 ? 24.020 5.926 -14.060 1.00 96.12 307 GLN A O 1
ATOM 2450 N N . ILE A 1 308 ? 23.449 3.849 -13.458 1.00 96.38 308 ILE A N 1
ATOM 2451 C CA . ILE A 1 308 ? 22.131 3.891 -14.100 1.00 96.38 308 ILE A CA 1
ATOM 2452 C C . ILE A 1 308 ? 21.212 4.914 -13.438 1.00 96.38 308 ILE A C 1
ATOM 2454 O O . ILE A 1 308 ? 20.610 5.706 -14.155 1.00 96.38 308 ILE A O 1
ATOM 2458 N N . SER A 1 309 ? 21.118 4.946 -12.103 1.00 95.94 309 SER A N 1
ATOM 2459 C CA . SER A 1 309 ? 20.263 5.944 -11.442 1.00 95.94 309 SER A CA 1
ATOM 2460 C C . SER A 1 309 ? 20.732 7.380 -11.717 1.00 95.94 309 SER A C 1
ATOM 2462 O O . SER A 1 309 ? 19.927 8.136 -12.259 1.00 95.94 309 SER A O 1
ATOM 2464 N N . PRO A 1 310 ? 22.015 7.746 -11.494 1.00 96.56 310 PRO A N 1
ATOM 2465 C CA . PRO A 1 310 ? 22.506 9.087 -11.832 1.00 96.56 310 PRO A CA 1
ATOM 2466 C C . PRO A 1 310 ? 22.326 9.446 -13.314 1.00 96.56 310 PRO A C 1
ATOM 2468 O O . PRO A 1 310 ? 22.015 10.583 -13.657 1.00 96.56 310 PRO A O 1
ATOM 2471 N N . MET A 1 311 ? 22.470 8.468 -14.213 1.00 96.81 311 MET A N 1
ATOM 2472 C CA . MET A 1 311 ? 22.270 8.677 -15.646 1.00 96.81 311 MET A CA 1
ATOM 2473 C C . MET A 1 311 ? 20.809 8.960 -15.986 1.00 96.81 311 MET A C 1
ATOM 2475 O O . MET A 1 311 ? 20.536 9.829 -16.809 1.00 96.81 311 MET A O 1
ATOM 2479 N N . ILE A 1 312 ? 19.870 8.251 -15.362 1.00 96.94 312 ILE A N 1
ATOM 2480 C CA . ILE A 1 312 ? 18.436 8.506 -15.521 1.00 96.94 312 ILE A CA 1
ATOM 2481 C C . ILE A 1 312 ? 18.079 9.886 -14.952 1.00 96.94 312 ILE A C 1
ATOM 2483 O O . ILE A 1 312 ? 17.331 10.619 -15.598 1.00 96.94 312 ILE A O 1
ATOM 2487 N N . ASP A 1 313 ? 18.646 10.269 -13.804 1.00 95.75 313 ASP A N 1
ATOM 2488 C CA . ASP A 1 313 ? 18.478 11.610 -13.231 1.00 95.75 313 ASP A CA 1
ATOM 2489 C C . ASP A 1 313 ? 18.981 12.695 -14.194 1.00 95.75 313 ASP A C 1
ATOM 2491 O O . ASP A 1 313 ? 18.264 13.657 -14.468 1.00 95.75 313 ASP A O 1
ATOM 2495 N N . TYR A 1 314 ? 20.164 12.497 -14.781 1.00 96.00 314 TYR A N 1
ATOM 2496 C CA . TYR A 1 314 ? 20.728 13.395 -15.787 1.00 96.00 314 TYR A CA 1
ATOM 2497 C C . TYR A 1 314 ? 19.849 13.498 -17.037 1.00 96.00 314 TYR A C 1
ATOM 2499 O O . TYR A 1 314 ? 19.536 14.600 -17.484 1.00 96.00 314 TYR A O 1
ATOM 2507 N N . ILE A 1 315 ? 19.431 12.364 -17.610 1.00 95.81 315 ILE A N 1
ATOM 2508 C CA . ILE A 1 315 ? 18.572 12.343 -18.804 1.00 95.81 315 ILE A CA 1
ATOM 2509 C C . ILE A 1 315 ? 17.267 13.089 -18.524 1.00 95.81 315 ILE A C 1
ATOM 2511 O O . ILE A 1 315 ? 16.852 13.920 -19.331 1.00 95.81 315 ILE A O 1
ATOM 2515 N N . HIS A 1 316 ? 16.645 12.832 -17.372 1.00 95.12 316 HIS A N 1
ATOM 2516 C CA . HIS A 1 316 ? 15.431 13.531 -16.977 1.00 95.12 316 HIS A CA 1
ATOM 2517 C C . HIS A 1 316 ? 15.671 15.033 -16.827 1.00 95.12 316 HIS A C 1
ATOM 2519 O O . HIS A 1 316 ? 14.861 15.823 -17.302 1.00 95.12 316 HIS A O 1
ATOM 2525 N N . HIS A 1 317 ? 16.762 15.439 -16.173 1.00 93.38 317 HIS A N 1
ATOM 2526 C CA . HIS A 1 317 ? 17.095 16.850 -16.010 1.00 93.38 317 HIS A CA 1
ATOM 2527 C C . HIS A 1 317 ? 17.203 17.553 -17.366 1.00 93.38 317 HIS A C 1
ATOM 2529 O O . HIS A 1 317 ? 16.604 18.598 -17.566 1.00 93.38 317 HIS A O 1
ATOM 2535 N N . ARG A 1 318 ? 17.906 16.949 -18.332 1.00 93.75 318 ARG A N 1
ATOM 2536 C CA . ARG A 1 318 ? 18.084 17.560 -19.655 1.00 93.75 318 ARG A CA 1
ATOM 2537 C C . ARG A 1 318 ? 16.795 17.594 -20.470 1.00 93.75 318 ARG A C 1
ATOM 2539 O O . ARG A 1 318 ? 16.594 18.564 -21.184 1.00 93.75 318 ARG A O 1
ATOM 2546 N N . LYS A 1 319 ? 15.949 16.563 -20.388 1.00 94.25 319 LYS A N 1
ATOM 2547 C CA . LYS A 1 319 ? 14.763 16.451 -21.249 1.00 94.25 319 LYS A CA 1
ATOM 2548 C C . LYS A 1 319 ? 13.502 17.098 -20.684 1.00 94.25 319 LYS A C 1
ATOM 2550 O O . LYS A 1 319 ? 12.694 17.592 -21.459 1.00 94.25 319 LYS A O 1
ATOM 2555 N N . PHE A 1 320 ? 13.311 17.053 -19.368 1.00 92.75 320 PHE A N 1
ATOM 2556 C CA . PHE A 1 320 ? 12.018 17.350 -18.746 1.00 92.75 320 PHE A CA 1
ATOM 2557 C C . PHE A 1 320 ? 12.084 18.386 -17.624 1.00 92.75 320 PHE A C 1
ATOM 2559 O O . PHE A 1 320 ? 11.073 19.026 -17.356 1.00 92.75 320 PHE A O 1
ATOM 2566 N N . ALA A 1 321 ? 13.224 18.548 -16.940 1.00 88.00 321 ALA A N 1
ATOM 2567 C CA . ALA A 1 321 ? 13.296 19.503 -15.836 1.00 88.00 321 ALA A CA 1
ATOM 2568 C C . ALA A 1 321 ? 13.455 20.933 -16.381 1.00 88.00 321 ALA A C 1
ATOM 2570 O O . ALA A 1 321 ? 14.401 21.165 -17.134 1.00 88.00 321 ALA A O 1
ATOM 2571 N N . PRO A 1 322 ? 12.573 21.876 -16.009 1.00 81.19 322 PRO A N 1
ATOM 2572 C CA . PRO A 1 322 ? 12.728 23.278 -16.383 1.00 81.19 322 PRO A CA 1
ATOM 2573 C C . PRO A 1 322 ? 14.008 23.847 -15.759 1.00 81.19 322 PRO A C 1
ATOM 2575 O O . PRO A 1 322 ? 14.328 23.527 -14.609 1.00 81.19 322 PRO A O 1
ATOM 2578 N N . GLU A 1 323 ? 14.741 24.693 -16.486 1.00 70.44 323 GLU A N 1
ATOM 2579 C CA . GLU A 1 323 ? 15.842 25.440 -15.866 1.00 70.44 323 GLU A CA 1
ATOM 2580 C C . GLU A 1 323 ? 15.266 26.506 -14.923 1.00 70.44 323 GLU A C 1
ATOM 2582 O O . GLU A 1 323 ? 14.310 27.183 -15.304 1.00 70.44 323 GLU A O 1
ATOM 2587 N N . PRO A 1 324 ? 15.798 26.689 -13.701 1.00 61.03 324 PRO A N 1
ATOM 2588 C CA . PRO A 1 324 ? 15.366 27.784 -12.843 1.00 61.03 324 PRO A CA 1
ATOM 2589 C C . PRO A 1 324 ? 15.686 29.114 -13.536 1.00 61.03 324 PRO A C 1
ATOM 2591 O O . PRO A 1 324 ? 16.836 29.540 -13.595 1.00 61.03 324 PRO A O 1
ATOM 2594 N N . GLY A 1 325 ? 14.658 29.741 -14.105 1.00 59.41 325 GLY A N 1
ATOM 2595 C CA . GLY A 1 325 ? 14.763 31.049 -14.727 1.00 59.41 325 GLY A CA 1
ATOM 2596 C C . GLY A 1 325 ? 14.855 32.135 -13.661 1.00 59.41 325 GLY A C 1
ATOM 2597 O O . GLY A 1 325 ? 14.027 32.210 -12.757 1.00 59.41 325 GLY A O 1
ATOM 2598 N N . THR A 1 326 ? 15.855 33.002 -13.782 1.00 53.38 326 THR A N 1
ATOM 2599 C CA . THR A 1 326 ? 15.785 34.371 -13.271 1.00 53.38 326 THR A CA 1
ATOM 2600 C C . THR A 1 326 ? 14.647 35.098 -13.999 1.00 53.38 326 THR A C 1
ATOM 2602 O O . THR A 1 326 ? 14.619 35.081 -15.228 1.00 53.38 326 THR A O 1
ATOM 2605 N N . THR A 1 327 ? 13.771 35.770 -13.250 1.00 54.28 327 THR A N 1
ATOM 2606 C CA . THR A 1 327 ? 12.578 36.564 -13.645 1.00 54.28 327 THR A CA 1
ATOM 2607 C C . THR A 1 327 ? 11.245 35.838 -13.907 1.00 54.28 327 THR A C 1
ATOM 2609 O O . THR A 1 327 ? 11.173 34.826 -14.596 1.00 54.28 327 THR A O 1
ATOM 2612 N N . ASP A 1 328 ? 10.204 36.430 -13.302 1.00 59.62 328 ASP A N 1
ATOM 2613 C CA . ASP A 1 328 ? 8.802 36.003 -13.190 1.00 59.62 328 ASP A CA 1
ATOM 2614 C C . ASP A 1 328 ? 8.125 35.638 -14.526 1.00 59.62 328 ASP A C 1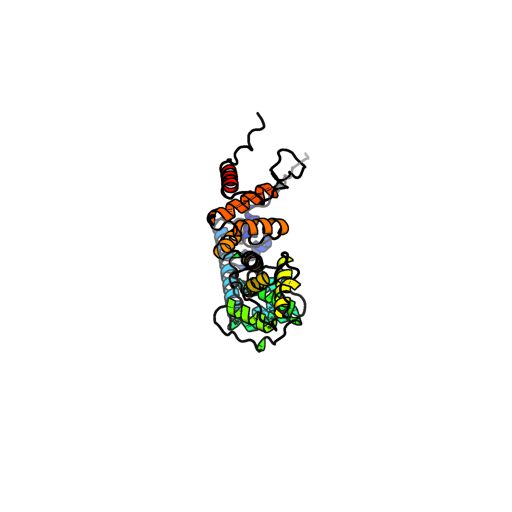
ATOM 2616 O O . ASP A 1 328 ? 8.302 36.302 -15.548 1.00 59.62 328 ASP A O 1
ATOM 2620 N N . ASP A 1 329 ? 7.252 34.630 -14.439 1.00 54.66 329 ASP A N 1
ATOM 2621 C CA . ASP A 1 329 ? 6.103 34.353 -15.318 1.00 54.66 329 ASP A CA 1
ATOM 2622 C C . ASP A 1 329 ? 6.280 33.673 -16.692 1.00 54.66 329 ASP A C 1
ATOM 2624 O O . ASP A 1 329 ? 5.317 33.596 -17.459 1.00 54.66 329 ASP A O 1
ATOM 2628 N N . GLN A 1 330 ? 7.410 33.025 -16.998 1.00 57.19 330 GLN A N 1
ATOM 2629 C CA . GLN A 1 330 ? 7.439 32.024 -18.084 1.00 57.19 330 GLN A CA 1
ATOM 2630 C C . GLN A 1 330 ? 7.946 30.671 -17.593 1.00 57.19 330 GLN A C 1
ATOM 2632 O O . GLN A 1 330 ? 9.027 30.564 -17.019 1.00 57.19 330 GLN A O 1
ATOM 2637 N N . ALA A 1 331 ? 7.156 29.617 -17.835 1.00 59.31 331 ALA A N 1
ATOM 2638 C CA . ALA A 1 331 ? 7.589 28.243 -17.616 1.00 59.31 331 ALA A CA 1
ATOM 2639 C C . ALA A 1 331 ? 8.847 27.985 -18.458 1.00 59.31 331 ALA A C 1
ATOM 2641 O O . ALA A 1 331 ? 8.779 27.890 -19.684 1.00 59.31 331 ALA A O 1
ATOM 2642 N N . SER A 1 332 ? 9.996 27.929 -17.791 1.00 70.94 332 SER A N 1
ATOM 2643 C CA . SER A 1 332 ? 11.287 27.715 -18.435 1.00 70.94 332 SER A CA 1
ATOM 2644 C C . SER A 1 332 ? 11.314 26.359 -19.138 1.00 70.94 332 SER A C 1
ATOM 2646 O O . SER A 1 332 ? 10.856 25.351 -18.595 1.00 70.94 332 SER A O 1
ATOM 2648 N N . LEU A 1 333 ? 11.828 26.329 -20.367 1.00 82.19 333 LEU A N 1
ATOM 2649 C CA . LEU A 1 333 ? 11.985 25.089 -21.120 1.00 82.19 333 LEU A CA 1
ATOM 2650 C C . LEU A 1 333 ? 13.124 24.247 -20.519 1.00 82.19 333 LEU A C 1
ATOM 2652 O O . LEU A 1 333 ? 14.059 24.789 -19.926 1.00 82.19 333 LEU A O 1
ATOM 2656 N N . PRO A 1 334 ? 13.075 22.914 -20.664 1.00 87.62 334 PRO A N 1
ATOM 2657 C CA . PRO A 1 334 ? 14.198 22.074 -20.278 1.00 87.62 334 PRO A CA 1
ATOM 2658 C C . PRO A 1 334 ? 15.431 22.358 -21.163 1.00 87.62 334 PRO A C 1
ATOM 2660 O O . PRO A 1 334 ? 15.274 22.834 -22.288 1.00 87.62 334 PRO A O 1
ATOM 2663 N N . PRO A 1 335 ? 16.658 22.027 -20.714 1.00 87.50 335 PRO A N 1
ATOM 2664 C CA . PRO A 1 335 ? 17.887 22.330 -21.458 1.00 87.50 335 PRO A CA 1
ATOM 2665 C C . PRO A 1 335 ? 17.967 21.688 -22.856 1.00 87.50 335 PRO A C 1
ATOM 2667 O O . PRO A 1 335 ? 18.587 22.224 -23.770 1.00 87.50 335 PRO A O 1
ATOM 2670 N N . GLU A 1 336 ? 17.398 20.492 -23.019 1.00 91.19 336 GLU A N 1
ATOM 2671 C CA . GLU A 1 336 ? 17.355 19.715 -24.263 1.00 91.19 336 GLU A CA 1
ATOM 2672 C C . GLU A 1 336 ? 15.971 19.031 -24.393 1.00 91.19 336 GLU A C 1
ATOM 2674 O O . GLU A 1 336 ? 15.878 17.816 -24.200 1.00 91.19 336 GLU A O 1
ATOM 2679 N N . PRO A 1 337 ? 14.879 19.751 -24.727 1.00 89.81 337 PRO A N 1
ATOM 2680 C CA . PRO A 1 337 ? 13.533 19.161 -24.831 1.00 89.81 337 PRO A CA 1
ATOM 2681 C C . PRO A 1 337 ? 13.485 18.029 -25.868 1.00 89.81 337 PRO A C 1
ATOM 2683 O O . PRO A 1 337 ? 12.893 16.968 -25.642 1.00 89.81 337 PRO A O 1
ATOM 2686 N N . ASP A 1 338 ? 14.226 18.198 -26.961 1.00 92.12 338 ASP A N 1
ATOM 2687 C CA . ASP A 1 338 ? 14.358 17.225 -28.046 1.00 92.12 338 ASP A CA 1
ATOM 2688 C C . ASP A 1 338 ? 15.435 16.165 -27.769 1.00 92.12 338 ASP A C 1
ATOM 2690 O O . ASP A 1 338 ? 15.941 15.518 -28.684 1.00 92.12 338 ASP A O 1
ATOM 2694 N N . PHE A 1 339 ? 15.825 15.963 -26.502 1.00 93.56 339 PHE A N 1
ATOM 2695 C CA . PHE A 1 339 ? 16.821 14.955 -26.151 1.00 93.56 339 PHE A CA 1
ATOM 2696 C C . PHE A 1 339 ? 16.414 13.578 -26.688 1.00 93.56 339 PHE A C 1
ATOM 2698 O O . PHE A 1 339 ? 15.362 13.036 -26.328 1.00 93.56 339 PHE A O 1
ATOM 2705 N N . GLU A 1 340 ? 17.316 12.982 -27.469 1.00 94.50 340 GLU A N 1
ATOM 2706 C CA . GLU A 1 340 ? 17.268 11.592 -27.905 1.00 94.50 340 GLU A CA 1
ATOM 2707 C C . GLU A 1 340 ? 18.466 10.805 -27.358 1.00 94.50 340 GLU A C 1
ATOM 2709 O O . GLU A 1 340 ? 19.613 11.270 -27.350 1.00 94.50 340 GLU A O 1
ATOM 2714 N N . ILE A 1 341 ? 18.203 9.568 -26.928 1.00 94.88 341 ILE A N 1
ATOM 2715 C CA . ILE A 1 341 ? 19.250 8.627 -26.505 1.00 94.88 341 ILE A CA 1
ATOM 2716 C C . ILE A 1 341 ? 19.924 7.935 -27.701 1.00 94.88 341 ILE A C 1
ATOM 2718 O O . ILE A 1 341 ? 21.046 7.433 -27.600 1.00 94.88 341 ILE A O 1
ATOM 2722 N N . LYS A 1 342 ? 19.242 7.903 -28.851 1.00 88.38 342 LYS A N 1
ATOM 2723 C CA . LYS A 1 342 ? 19.715 7.246 -30.068 1.00 88.38 342 LYS A CA 1
ATOM 2724 C C . LYS A 1 342 ? 21.019 7.897 -30.541 1.00 88.38 342 LYS A C 1
ATOM 2726 O O . LYS A 1 342 ? 21.155 9.112 -30.553 1.00 88.38 342 LYS A O 1
ATOM 2731 N N . GLY A 1 343 ? 22.001 7.073 -30.906 1.00 85.88 343 GLY A N 1
ATOM 2732 C CA . GLY A 1 343 ? 23.311 7.540 -31.380 1.00 85.88 343 GLY A CA 1
ATOM 2733 C C . GLY A 1 343 ? 24.296 7.970 -30.284 1.00 85.88 343 GLY A C 1
ATOM 2734 O O . GLY A 1 343 ? 25.458 8.219 -30.596 1.00 85.88 343 GLY A O 1
ATOM 2735 N N . ARG A 1 344 ? 23.898 8.006 -29.003 1.00 91.50 344 ARG A N 1
ATOM 2736 C CA . ARG A 1 344 ? 24.820 8.321 -27.899 1.00 91.50 344 ARG A CA 1
ATOM 2737 C C . ARG A 1 344 ? 25.607 7.083 -27.458 1.00 91.50 344 ARG A C 1
ATOM 2739 O O . ARG A 1 344 ? 25.041 6.003 -27.280 1.00 91.50 344 ARG A O 1
ATOM 2746 N N . SER A 1 345 ? 26.915 7.246 -27.242 1.00 93.50 345 SER A N 1
ATOM 2747 C CA . SER A 1 345 ? 27.763 6.211 -26.636 1.00 93.50 345 SER A CA 1
ATOM 2748 C C . SER A 1 345 ? 27.754 6.314 -25.103 1.00 93.50 345 SER A C 1
ATOM 2750 O O . SER A 1 345 ? 27.628 7.425 -24.574 1.00 93.50 345 SER A O 1
ATOM 2752 N N . PRO A 1 346 ? 27.944 5.201 -24.364 1.00 93.25 346 PRO A N 1
ATOM 2753 C CA . PRO A 1 346 ? 27.976 5.235 -22.900 1.00 93.25 346 PRO A CA 1
ATOM 2754 C C . PRO A 1 346 ? 29.033 6.194 -22.351 1.00 93.25 346 PRO A C 1
ATOM 2756 O O . PRO A 1 346 ? 28.745 6.990 -21.465 1.00 93.25 346 PRO A O 1
ATOM 2759 N N . ALA A 1 347 ? 30.239 6.182 -22.928 1.00 93.75 347 ALA A N 1
ATOM 2760 C CA . ALA A 1 347 ? 31.335 7.055 -22.512 1.00 93.75 347 ALA A CA 1
ATOM 2761 C C . ALA A 1 347 ? 31.014 8.548 -22.697 1.00 93.75 347 ALA A C 1
ATOM 2763 O O . ALA A 1 347 ? 31.349 9.359 -21.834 1.00 93.75 347 ALA A O 1
ATOM 2764 N N . SER A 1 348 ? 30.352 8.919 -23.800 1.00 93.88 348 SER A N 1
ATOM 2765 C CA . SER A 1 348 ? 29.933 10.306 -24.036 1.00 93.88 348 SER A CA 1
ATOM 2766 C C . SER A 1 348 ? 28.890 10.751 -23.012 1.00 93.88 348 SER A C 1
ATOM 2768 O O . SER A 1 348 ? 29.008 11.829 -22.427 1.00 93.88 348 SER A O 1
ATOM 2770 N N . LEU A 1 349 ? 27.900 9.896 -22.744 1.00 94.75 349 LEU A N 1
ATOM 2771 C CA . LEU A 1 349 ? 26.833 10.199 -21.799 1.00 94.75 349 LEU A CA 1
ATOM 2772 C C . LEU A 1 349 ? 27.354 10.303 -20.359 1.00 94.75 349 LEU A C 1
ATOM 2774 O O . LEU A 1 349 ? 27.027 11.265 -19.671 1.00 94.75 349 LEU A O 1
ATOM 2778 N N . LEU A 1 350 ? 28.226 9.380 -19.938 1.00 95.25 350 LEU A N 1
ATOM 2779 C CA . LEU A 1 350 ? 28.877 9.420 -18.626 1.00 95.25 350 LEU A CA 1
ATOM 2780 C C . LEU A 1 350 ? 29.722 10.682 -18.449 1.00 95.25 350 LEU A C 1
ATOM 2782 O O . LEU A 1 350 ? 29.613 11.343 -17.424 1.00 95.25 350 LEU A O 1
ATOM 2786 N N . ARG A 1 351 ? 30.515 11.070 -19.458 1.00 95.06 351 ARG A N 1
ATOM 2787 C CA . ARG A 1 351 ? 31.307 12.310 -19.404 1.00 95.06 351 ARG A CA 1
ATOM 2788 C C . ARG A 1 351 ? 30.422 13.532 -19.165 1.00 95.06 351 ARG A C 1
ATOM 2790 O O . ARG A 1 351 ? 30.751 14.370 -18.334 1.00 95.06 351 ARG A O 1
ATOM 2797 N N . ARG A 1 352 ? 29.300 13.628 -19.884 1.00 94.44 352 ARG A N 1
ATOM 2798 C CA . ARG A 1 352 ? 28.356 14.743 -19.745 1.00 94.44 352 ARG A CA 1
ATOM 2799 C C . ARG A 1 352 ? 27.640 14.736 -18.394 1.00 94.44 352 ARG A C 1
ATOM 2801 O O . ARG A 1 352 ? 27.486 15.793 -17.795 1.00 94.44 352 ARG A O 1
ATOM 2808 N N . MET A 1 353 ? 27.243 13.561 -17.914 1.00 95.62 353 MET A N 1
ATOM 2809 C CA . MET A 1 353 ? 26.652 13.375 -16.587 1.00 95.62 353 MET A CA 1
ATOM 2810 C C . MET A 1 353 ? 27.629 13.776 -15.473 1.00 95.62 353 MET A C 1
ATOM 2812 O O . MET A 1 353 ? 27.249 14.504 -14.564 1.00 95.62 353 MET A O 1
ATOM 2816 N N . TYR A 1 354 ? 28.899 13.363 -15.553 1.00 94.62 354 TYR A N 1
ATOM 2817 C CA . TYR A 1 354 ? 29.918 13.774 -14.584 1.00 94.62 354 TYR A CA 1
ATOM 2818 C C . TYR A 1 354 ? 30.208 15.272 -14.649 1.00 94.62 354 TYR A C 1
ATOM 2820 O O . TYR A 1 354 ? 30.368 15.887 -13.603 1.00 94.62 354 TYR A O 1
ATOM 2828 N N . GLY A 1 355 ? 30.213 15.869 -15.846 1.00 92.88 355 GLY A N 1
ATOM 2829 C CA . GLY A 1 355 ? 30.284 17.323 -15.998 1.00 92.88 355 GLY A CA 1
ATOM 2830 C C . GLY A 1 355 ? 29.129 18.036 -15.291 1.00 92.88 355 GLY A C 1
ATOM 2831 O O . GLY A 1 355 ? 29.369 18.978 -14.552 1.00 92.88 355 GLY A O 1
ATOM 2832 N N . TRP A 1 356 ? 27.899 17.532 -15.441 1.00 91.50 356 TRP A N 1
ATOM 2833 C CA . TRP A 1 356 ? 26.720 18.063 -14.748 1.00 91.50 356 TRP A CA 1
ATOM 2834 C C . TRP A 1 356 ? 26.813 17.947 -13.221 1.00 91.50 356 TRP A C 1
ATOM 2836 O O . TRP A 1 356 ? 26.471 18.893 -12.525 1.00 91.50 356 TRP A O 1
ATOM 2846 N N . HIS A 1 357 ? 27.322 16.833 -12.689 1.00 90.50 357 HIS A N 1
ATOM 2847 C CA . HIS A 1 357 ? 27.548 16.694 -11.246 1.00 90.50 357 HIS A CA 1
ATOM 2848 C C . HIS A 1 357 ? 28.710 17.542 -10.713 1.00 90.50 357 HIS A C 1
ATOM 2850 O O . HIS A 1 357 ? 28.740 17.843 -9.523 1.00 90.50 357 HIS A O 1
ATOM 2856 N N . ALA A 1 358 ? 29.681 17.886 -11.563 1.00 87.06 358 ALA A N 1
ATOM 2857 C CA . ALA A 1 358 ? 30.830 18.701 -11.186 1.00 87.06 358 ALA A CA 1
ATOM 2858 C C . ALA A 1 358 ? 30.510 20.203 -11.132 1.00 87.06 358 ALA A C 1
ATOM 2860 O O . ALA A 1 358 ? 31.261 20.939 -10.497 1.00 87.06 358 ALA A O 1
ATOM 2861 N N . THR A 1 359 ? 29.424 20.659 -11.768 1.00 75.62 359 THR A N 1
ATOM 2862 C CA . THR A 1 359 ? 28.949 22.044 -11.664 1.00 75.62 359 THR A CA 1
ATOM 2863 C C . THR A 1 359 ? 28.366 22.281 -10.262 1.00 75.62 359 THR A C 1
ATOM 2865 O O . THR A 1 359 ? 27.354 21.667 -9.917 1.00 75.62 359 THR A O 1
ATOM 2868 N N . PRO A 1 360 ? 28.974 23.139 -9.422 1.00 55.94 360 PRO A N 1
ATOM 2869 C CA . PRO A 1 360 ? 28.427 23.466 -8.109 1.00 55.94 360 PRO A CA 1
ATOM 2870 C C . PRO A 1 360 ? 27.087 24.201 -8.250 1.00 55.94 360 PRO A C 1
ATOM 2872 O O . PRO A 1 360 ? 26.931 25.027 -9.144 1.00 55.94 360 PRO A O 1
ATOM 2875 N N . LEU A 1 361 ? 26.150 23.992 -7.320 1.00 52.41 361 LEU A N 1
ATOM 2876 C CA . LEU A 1 361 ? 24.890 24.755 -7.197 1.00 52.41 361 LEU A CA 1
ATOM 2877 C C . LEU A 1 361 ? 25.097 2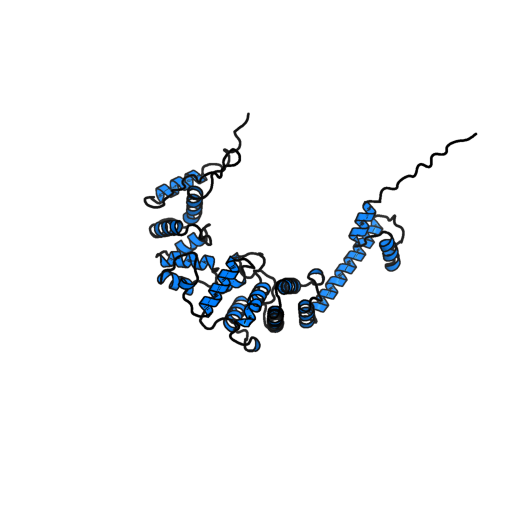6.254 -6.841 1.00 52.41 361 LEU A C 1
ATOM 2879 O O . LEU A 1 361 ? 24.177 26.905 -6.357 1.00 52.41 361 LEU A O 1
ATOM 2883 N N . THR A 1 362 ? 26.298 26.809 -7.033 1.00 39.34 362 THR A N 1
ATOM 2884 C CA . THR A 1 362 ? 26.732 28.100 -6.470 1.00 39.34 362 THR A CA 1
ATOM 2885 C C . THR A 1 362 ? 26.705 29.279 -7.451 1.00 39.34 362 THR A C 1
ATOM 2887 O O . THR A 1 362 ? 27.113 30.369 -7.072 1.00 39.34 362 THR A O 1
ATOM 2890 N N . GLU A 1 363 ? 26.187 29.125 -8.671 1.00 39.50 363 GLU A N 1
ATOM 2891 C CA . GLU A 1 363 ? 26.005 30.241 -9.624 1.00 39.50 363 GLU A CA 1
ATOM 2892 C C . GLU A 1 363 ? 24.547 30.747 -9.662 1.00 39.50 363 GLU A C 1
ATOM 2894 O O . GLU A 1 363 ? 23.975 30.954 -10.726 1.00 39.50 363 GLU A O 1
ATOM 2899 N N . ILE A 1 364 ? 23.913 30.926 -8.494 1.00 43.59 364 ILE A N 1
ATOM 2900 C CA . ILE A 1 364 ? 22.595 31.599 -8.371 1.00 43.59 364 ILE A CA 1
ATOM 2901 C C . ILE A 1 364 ? 22.664 32.869 -7.488 1.00 43.59 364 ILE A C 1
ATOM 2903 O O . ILE A 1 364 ? 21.700 33.621 -7.402 1.00 43.59 364 ILE A O 1
ATOM 2907 N N . HIS A 1 365 ? 23.815 33.201 -6.894 1.00 35.31 365 HIS A N 1
ATOM 2908 C CA . HIS A 1 365 ? 23.972 34.406 -6.060 1.00 35.31 365 HIS A CA 1
ATOM 2909 C C . HIS A 1 365 ? 25.014 35.397 -6.586 1.00 35.31 365 HIS A C 1
ATOM 2911 O O . HIS A 1 365 ? 25.794 35.932 -5.806 1.00 35.31 365 HIS A O 1
ATOM 2917 N N . ASP A 1 366 ? 25.010 35.684 -7.889 1.00 37.25 366 ASP A N 1
ATOM 2918 C CA . ASP A 1 366 ? 25.743 36.854 -8.384 1.00 37.25 366 ASP A CA 1
ATOM 2919 C C . ASP A 1 366 ? 24.985 37.575 -9.505 1.00 37.25 366 ASP A C 1
ATOM 2921 O O . ASP A 1 366 ? 25.352 37.561 -10.676 1.00 37.25 366 ASP A O 1
ATOM 2925 N N . VAL A 1 367 ? 23.868 38.203 -9.125 1.00 36.16 367 VAL A N 1
ATOM 2926 C CA . VAL A 1 367 ? 23.337 39.372 -9.835 1.00 36.16 367 VAL A CA 1
ATOM 2927 C C . VAL A 1 367 ? 22.902 40.390 -8.784 1.00 36.16 367 VAL A C 1
ATOM 2929 O O . VAL A 1 367 ? 21.844 40.246 -8.173 1.00 36.16 367 VAL A O 1
ATOM 2932 N N . GLY A 1 368 ? 23.726 41.419 -8.581 1.00 35.31 368 GLY A N 1
ATOM 2933 C CA . GLY A 1 368 ? 23.324 42.650 -7.899 1.00 35.31 368 GLY A CA 1
ATOM 2934 C C . GLY A 1 368 ? 24.325 43.170 -6.871 1.00 35.31 368 GLY A C 1
ATOM 2935 O O . GLY A 1 368 ? 24.065 43.093 -5.673 1.00 35.31 368 GLY A O 1
ATOM 2936 N N . SER A 1 369 ? 25.434 43.745 -7.343 1.00 30.95 369 SER A N 1
ATOM 2937 C CA . SER A 1 369 ? 26.043 44.916 -6.691 1.00 30.95 369 SER A CA 1
ATOM 2938 C C . SER A 1 369 ? 25.698 46.163 -7.488 1.00 30.95 369 SER A C 1
ATOM 2940 O O . SER A 1 369 ? 25.687 46.053 -8.737 1.00 30.95 369 SER A O 1
#

Radius of gyration: 30.99 Å; chains: 1; bounding box: 56×95×79 Å

Sequence (369 aa):
MSTENEVSTTAVLPDLELEEHLASLGLATVEEYTAWCAKHGFSTRAEKRWLDRCKERYYVAQHRIRARLACRKQESRHPRKTLRRIAAGELTPDDLTQPYLVAVCEAFASLEGDARDAFLQLILRLLNDTKLLAAEPVIRQFGTQSGNTFIAALAAIAGRHPTWIRPLEQWRPGTHNPRRQFASLVRHLLAKYPVPLFMDSAWFEGQTPAAAQHQEWFLMAAGGSSPRQFGLPIQFTKRMVHHFLNASPDHTVETALRWSQVLGLGGGVRLAGAILGSRIAAVYEHDDFWVTVIRWLIGQPMLDTRQISPMIDYIHHRKFAPEPGTTDDQASLPPEPDFEIKGRSPASLLRRMYGWHATPLTEIHDVGS

Foldseek 3Di:
DDDDDDPPDPPDDPPVVLCVLCVLLVHRDLVVVLVVCVVVVHDSDSDDDPVSSVVSSVVSVVVVVVQLVVLVVVCVVCVLVLLVCLLVVVDALVSDNDLLSSLLSVLSVVDDDQLSVLLNVVCVVDVPQAPLSPQDFDQVVQPNDPQRGSSQLSSVVSNVQVQFPADQVPDDQPDHDRLSSLQSSSCNGQAPDDAALLLSLLSRNHDDPVSVLSVVVRNCVSVVHQPCPSPDLDRDDPQLSVQLRVDDNSDHNQLSNQLSLLVSLPHDPLLSVLCCVAPNSRDSPPVVQVSQVSNVVSVCPPDDSVCSRLLVVVLCQQQPNFDPDDDDDDRHHHNHVVDHPPPDDPVNSVVVSVVVVPDDPPPPPPDDD

Secondary structure (DSSP, 8-state):
---------------HHHHHHHHHHT--SHHHHHHHHHHHT----SS--HHHHHHHHHHHHHHHHHHHHHHHHHHHH-HHHHHHHHHTT---GGG--SHHHHHHHHHHHT--THHHHHHHHHHHHHTTT-STT--S-S-GGGTT-TT-SHHHHHHHHHTTGGG--S-GGG----SS-HHHHHHHHHHHHH-SS---GGGGGGGGS-SSHHHHHHHHHHHHHHTT--GGGS--SS---HHHHHHHHT--TTS-HHHHHHHHHHHHTT--HHHHHHHHTSGGGS--TTHHHHHHHHHHHHT-TTS-GGGHHHHHHHHHHHHTPPP--SSSS--PPPS-TT---TT--HHHHHHHHHHHHHS-TTTTS-S--